Protein AF-0000000069864237 (afdb_homodimer)

pLDDT: mean 84.65, std 11.58, range [45.88, 96.56]

Nearest PDB structures (foldseek):
  7drk-assembly1_B  TM=8.592E-01  e=1.878E-08  Staphylococcus aureus subsp. aureus N315
  4o6m-assembly1_A  TM=7.117E-01  e=8.311E-03  Archaeoglobus fulgidus DSM 4304
  4q7c-assembly1_A  TM=7.095E-01  e=9.168E-03  Archaeoglobus fulgidus DSM 4304
  4q7c-assembly1_B  TM=7.115E-01  e=1.426E-02  Archaeoglobus fulgidus DSM 4304
  7drk-assembly1_B  TM=8.595E-01  e=1.878E-08  Staphylococcus aureus subsp. aureus N315

InterPro domains:
  IPR000462 CDP-alcohol phosphatidyltransferase [PF01066] (3-166)
  IPR004570 CDP-diacylglycerol--glycerol-3-phosphate 3-phosphatidyltransferase [PIRSF000847] (3-174)
  IPR004570 CDP-diacylglycerol--glycerol-3-phosphate 3-phosphatidyltransferase [TIGR00560] (3-181)
  IPR023762 CDP-diacylglycerol--glycerol-3-phosphate 3-phosphatidyltransferase, bacterial [MF_01437] (1-182)
  IPR043130 CDP-alcohol phosphatidyltransferase, transmembrane domain [G3DSA:1.20.120.1760] (3-178)
  IPR048254 CDP-alcohol phosphatidyltransferase, conserved site [PS00379] (49-71)
  IPR050324 CDP-alcohol phosphatidyltransferase class-I [PTHR14269] (3-172)

Organism: Salmonella typhimurium (strain 14028s / SGSC 2262) (NCBI:txid588858)

Solvent-accessible surface area (backbone atoms only — not comparable to full-atom values): 18370 Å² total; per-residue (Å²): 120,83,82,38,73,44,37,51,52,40,51,50,42,51,59,43,43,64,52,35,55,52,37,59,68,43,94,48,94,59,20,34,47,50,28,18,47,48,51,48,50,45,53,49,49,50,59,47,35,57,50,48,27,67,68,60,70,52,64,46,56,44,36,61,54,46,38,63,44,42,53,51,35,46,50,51,37,50,39,48,51,49,19,26,70,65,48,40,68,81,52,35,50,34,38,36,50,47,51,36,46,51,54,48,50,39,51,50,49,24,52,33,21,63,70,69,39,70,83,75,69,70,86,49,77,62,55,56,54,24,50,50,31,36,52,51,13,49,37,33,52,42,30,50,84,43,71,67,50,30,53,51,14,46,52,32,32,47,51,19,30,52,45,47,53,52,52,48,50,52,51,50,59,70,42,39,60,75,35,56,69,102,122,84,81,38,73,44,36,52,53,39,51,50,40,51,60,42,44,61,50,34,55,52,36,58,68,43,93,48,92,59,20,33,47,50,28,19,47,47,50,48,50,46,53,49,49,50,59,47,35,56,51,48,29,68,67,60,69,51,65,46,58,44,35,62,53,45,38,63,44,44,53,51,36,47,50,50,37,49,40,49,50,49,18,27,70,65,50,39,68,82,52,36,51,36,39,37,50,46,52,36,47,51,53,48,50,40,51,49,49,25,51,34,20,62,70,68,39,71,82,75,70,70,84,47,77,60,55,57,52,25,51,51,32,37,52,50,12,48,37,33,51,42,29,49,85,43,70,66,49,30,52,50,14,45,53,33,32,47,50,19,30,52,45,47,51,51,52,49,50,53,51,50,58,69,42,37,62,74,35,54,70,98

Secondary structure (DSSP, 8-state):
----HHHHHHHHHHHHHHHHHHHHH--STTHHHHHHHHHHHHHHHHHHHHHHHHHHT---HHHHHHHHHHHHHHHHHHHHHHHHHH-SHHHHHHHHHHHHHHHHHHHHHHHHHHTT--------HHHHHHHHHHHHHHHHHHH--SHHHHHHHHHHHHHHHHHHHHHHHHHHHHHHHHHH--/----HHHHHHHHHHHHHHHHHHHHH--STTHHHHHHHHHHHHHHHHHHHHHHHHHH----HHHHHHHHHHHHHHHHHHHHHHHHHH-SHHHHHHHHHHHHHHHHHHHHHHHHHHTT--------HHHHHHHHHHHHHHHHHHH--SHHHHHHHHHHHHHHHHHHHHHHHHHHHHHHHHHH--

Sequence (364 aa):
MQFNIPTLLTLFRVILIPFFVVVFYLPFAWAPMVSALIFCIAAITDWFDGFLARRWNQSTRFGAFLDPVADKVLVAIAMVLVTEHYHSWWVTLPAATMIAREIIISALREWMAELGKRSSVAVSWIGKVKTTAQMVALAWLLWRPNIWVEYAGIALFFVAAVLTLWSMLQYLSAARGDLLDQMQFNIPTLLTLFRVILIPFFVVVFYLPFAWAPMVSALIFCIAAITDWFDGFLARRWNQSTRFGAFLDPVADKVLVAIAMVLVTEHYHSWWVTLPAATMIAREIIISALREWMAELGKRSSVAVSWIGKVKTTAQMVALAWLLWRPNIWVEYAGIALFFVAAVLTLWSMLQYLSAARGDLLDQ

Radius of gyration: 20.19 Å; Cα contacts (8 Å, |Δi|>4): 424; chains: 2; bounding box: 53×50×44 Å

Foldseek 3Di:
DPPDPLQVLLVVLLVLLVVLVVLLPDPDPQSLVVSLVSLVVSVVSLVVSVVVCVVVVDDDPVSVVSSVVSNVVSLLVLLVSLCVVVVDPLSVVLSVLLVVLVVLVVVVCVVCVVVVHHQPPPPPPLNVLLVVLSSLLSSQSSNCPDPVSPVVSSVSSVVSSVSSVVVSVVSCVSCVCVVPVD/DPPDPLQVLLVVLLVLLVVLVVLLPDPDPQSLVVSLVSLVVSVVSLVVSVVVCVVVVDDDPVSVVSSVVSNVVSLLVLLVSLCVVVVDPLSVVLSVLLVVLVVLVVVVCVVCVVVVHHQPPPPPPLNVLLVVLSSLLSSQSSNCPDPVSPVVSSVSSVVSSVSSVVVSVVSCVSCVCVVPVD

Structure (mmCIF, N/CA/C/O backbone):
data_AF-0000000069864237-model_v1
#
loop_
_entity.id
_entity.type
_entity.pdbx_description
1 polymer 'CDP-diacylglycerol--glycerol-3-phosphate 3-phosphatidyltransferase'
#
loop_
_atom_site.group_PDB
_atom_site.id
_atom_site.type_symbol
_atom_site.label_atom_id
_atom_site.label_alt_id
_atom_site.label_comp_id
_atom_site.label_asym_id
_atom_site.label_entity_id
_atom_site.label_seq_id
_atom_site.pdbx_PDB_ins_code
_atom_site.Cartn_x
_atom_site.Cartn_y
_atom_site.Cartn_z
_atom_site.occupancy
_atom_site.B_iso_or_equiv
_atom_site.auth_seq_id
_atom_site.auth_comp_id
_atom_site.auth_asym_id
_atom_site.auth_atom_id
_atom_site.pdbx_PDB_model_num
ATOM 1 N N . MET A 1 1 ? -18.859 8.508 22.234 1 46.12 1 MET A N 1
ATOM 2 C CA . MET A 1 1 ? -18.828 8.562 20.766 1 46.12 1 MET A CA 1
ATOM 3 C C . MET A 1 1 ? -20.234 8.469 20.188 1 46.12 1 MET A C 1
ATOM 5 O O . MET A 1 1 ? -21 7.559 20.547 1 46.12 1 MET A O 1
ATOM 9 N N . GLN A 1 2 ? -20.953 9.445 19.906 1 52.69 2 GLN A N 1
ATOM 10 C CA . GLN A 1 2 ? -22.297 9.266 19.375 1 52.69 2 GLN A CA 1
ATOM 11 C C . GLN A 1 2 ? -22.266 8.461 18.078 1 52.69 2 GLN A C 1
ATOM 13 O O . GLN A 1 2 ? -21.625 8.859 17.109 1 52.69 2 GLN A O 1
ATOM 18 N N . PHE A 1 3 ? -22.281 7.109 18.281 1 60.88 3 PHE A N 1
ATOM 19 C CA . PHE A 1 3 ? -22.359 6.227 17.125 1 60.88 3 PHE A CA 1
ATOM 20 C C . PHE A 1 3 ? -23.469 6.688 16.172 1 60.88 3 PHE A C 1
ATOM 22 O O . PHE A 1 3 ? -24.656 6.598 16.5 1 60.88 3 PHE A O 1
ATOM 29 N N . ASN A 1 4 ? -23.109 7.629 15.352 1 74.38 4 ASN A N 1
ATOM 30 C CA . ASN A 1 4 ? -24.031 8.055 14.297 1 74.38 4 ASN A CA 1
ATOM 31 C C . ASN A 1 4 ? -24.016 7.082 13.117 1 74.38 4 ASN A C 1
ATOM 33 O O . ASN A 1 4 ? -23.109 6.25 13.008 1 74.38 4 ASN A O 1
ATOM 37 N N . ILE A 1 5 ? -25.016 6.973 12.391 1 75.12 5 ILE A N 1
ATOM 38 C CA . ILE A 1 5 ? -25.281 6.047 11.297 1 75.12 5 ILE A CA 1
ATOM 39 C C . ILE A 1 5 ? -24.062 6.004 10.359 1 75.12 5 ILE A C 1
ATOM 41 O O . ILE A 1 5 ? -23.578 4.926 10.016 1 75.12 5 ILE A O 1
ATOM 45 N N . PRO A 1 6 ? -23.453 7.133 10.133 1 75 6 PRO A N 1
ATOM 46 C CA . PRO A 1 6 ? -22.297 7.078 9.234 1 75 6 PRO A CA 1
ATOM 47 C C . PRO A 1 6 ? -21.094 6.355 9.859 1 75 6 PRO A C 1
ATOM 49 O O . PRO A 1 6 ? -20.406 5.605 9.172 1 75 6 PRO A O 1
ATOM 52 N N . THR A 1 7 ? -20.984 6.449 11.117 1 79.56 7 THR A N 1
ATOM 53 C CA . THR A 1 7 ? -19.875 5.785 11.805 1 79.56 7 THR A CA 1
ATOM 54 C C . THR A 1 7 ? -20.109 4.281 11.867 1 79.56 7 THR A C 1
ATOM 56 O O . THR A 1 7 ? -19.172 3.496 11.742 1 79.56 7 THR A O 1
ATOM 59 N N . LEU A 1 8 ? -21.312 3.979 12 1 81.81 8 LEU A N 1
ATOM 60 C CA . LEU A 1 8 ? -21.656 2.561 12.055 1 81.81 8 LEU A CA 1
ATOM 61 C C . LEU A 1 8 ? -21.406 1.889 10.711 1 81.81 8 LEU A C 1
ATOM 63 O O . LEU A 1 8 ? -20.969 0.739 10.656 1 81.81 8 LEU A O 1
ATOM 67 N N . LEU A 1 9 ? -21.703 2.631 9.664 1 81.44 9 LEU A N 1
ATOM 68 C CA . LEU A 1 9 ? -21.469 2.09 8.328 1 81.44 9 LEU A CA 1
ATOM 69 C C . LEU A 1 9 ? -19.969 1.924 8.062 1 81.44 9 LEU A C 1
ATOM 71 O O . LEU A 1 9 ? -19.547 0.951 7.43 1 81.44 9 LEU A O 1
ATOM 75 N N . THR A 1 10 ? -19.25 2.809 8.562 1 84.06 10 THR A N 1
ATOM 76 C CA . THR A 1 10 ? -17.797 2.717 8.414 1 84.06 10 THR A CA 1
ATOM 77 C C . THR A 1 10 ? -17.25 1.525 9.188 1 84.06 10 THR A C 1
ATOM 79 O O . THR A 1 10 ? -16.406 0.779 8.68 1 84.06 10 THR A O 1
ATOM 82 N N . LEU A 1 11 ? -17.75 1.368 10.391 1 85.81 11 LEU A N 1
ATOM 83 C CA . LEU A 1 11 ? -17.328 0.239 11.211 1 85.81 11 LEU A CA 1
ATOM 84 C C . LEU A 1 11 ? -17.703 -1.084 10.555 1 85.81 11 LEU A C 1
ATOM 86 O O . LEU A 1 11 ? -16.938 -2.053 10.617 1 85.81 11 LEU A O 1
ATOM 90 N N . PHE A 1 12 ? -18.859 -1.063 9.984 1 87.44 12 PHE A N 1
ATOM 91 C CA . PHE A 1 12 ? -19.297 -2.236 9.234 1 87.44 12 PHE A CA 1
ATOM 92 C C . PHE A 1 12 ? -18.328 -2.551 8.102 1 87.44 12 PHE A C 1
ATOM 94 O O . PHE A 1 12 ? -17.953 -3.709 7.902 1 87.44 12 PHE A O 1
ATOM 101 N N . ARG A 1 13 ? -17.859 -1.573 7.469 1 90.06 13 ARG A N 1
ATOM 102 C CA . ARG A 1 13 ? -16.922 -1.748 6.363 1 90.06 13 ARG A CA 1
ATOM 103 C C . ARG A 1 13 ? -15.578 -2.268 6.859 1 90.06 13 ARG A C 1
ATOM 105 O O . ARG A 1 13 ? -14.984 -3.146 6.238 1 90.06 13 ARG A O 1
ATOM 112 N N . VAL A 1 14 ? -15.164 -1.795 7.906 1 88.94 14 VAL A N 1
ATOM 113 C CA . VAL A 1 14 ? -13.898 -2.215 8.492 1 88.94 14 VAL A CA 1
ATOM 114 C C . VAL A 1 14 ? -13.969 -3.691 8.875 1 88.94 14 VAL A C 1
ATOM 116 O O . VAL A 1 14 ? -13.016 -4.445 8.641 1 88.94 14 VAL A O 1
ATOM 119 N N . ILE A 1 15 ? -15.125 -4.078 9.414 1 90.5 15 ILE A N 1
ATOM 120 C CA . ILE A 1 15 ? -15.32 -5.461 9.844 1 90.5 15 ILE A CA 1
ATOM 121 C C . ILE A 1 15 ? -15.406 -6.371 8.625 1 90.5 15 ILE A C 1
ATOM 123 O O . ILE A 1 15 ? -15.016 -7.539 8.688 1 90.5 15 ILE A O 1
ATOM 127 N N . LEU A 1 16 ? -15.875 -5.844 7.566 1 91.81 16 LEU A N 1
ATOM 128 C CA . LEU A 1 16 ? -16.031 -6.617 6.34 1 91.81 16 LEU A CA 1
ATOM 129 C C . LEU A 1 16 ? -14.672 -6.984 5.75 1 91.81 16 LEU A C 1
ATOM 131 O O . LEU A 1 16 ? -14.555 -7.969 5.012 1 91.81 16 LEU A O 1
ATOM 135 N N . ILE A 1 17 ? -13.625 -6.258 6.094 1 91.69 17 ILE A N 1
ATOM 136 C CA . ILE A 1 17 ? -12.32 -6.445 5.469 1 91.69 17 ILE A CA 1
ATOM 137 C C . ILE A 1 17 ? -11.766 -7.82 5.832 1 91.69 17 ILE A C 1
ATOM 139 O O . ILE A 1 17 ? -11.422 -8.609 4.949 1 91.69 17 ILE A O 1
ATOM 143 N N . PRO A 1 18 ? -11.727 -8.211 7.145 1 92.5 18 PRO A N 1
ATOM 144 C CA . PRO A 1 18 ? -11.25 -9.562 7.461 1 92.5 18 PRO A CA 1
ATOM 145 C C . PRO A 1 18 ? -12.133 -10.656 6.867 1 92.5 18 PRO A C 1
ATOM 147 O O . PRO A 1 18 ? -11.633 -11.711 6.469 1 92.5 18 PRO A O 1
ATOM 150 N N . P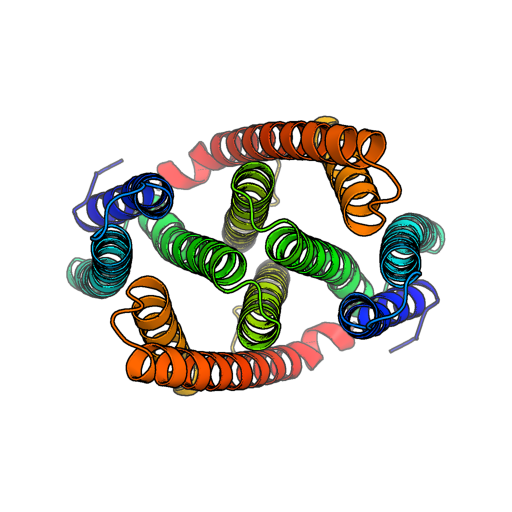HE A 1 19 ? -13.375 -10.414 6.809 1 92.56 19 PHE A N 1
ATOM 151 C CA . PHE A 1 19 ? -14.289 -11.375 6.195 1 92.56 19 PHE A CA 1
ATOM 152 C C . PHE A 1 19 ? -13.992 -11.523 4.707 1 92.56 19 PHE A C 1
ATOM 154 O O . PHE A 1 19 ? -14.023 -12.633 4.172 1 92.56 19 PHE A O 1
ATOM 161 N N . PHE A 1 20 ? -13.766 -10.367 4.129 1 93.94 20 PHE A N 1
ATOM 162 C CA . PHE A 1 20 ? -13.406 -10.344 2.715 1 93.94 20 PHE A CA 1
ATOM 163 C C . PHE A 1 20 ? -12.18 -11.219 2.455 1 93.94 20 PHE A C 1
ATOM 165 O O . PHE A 1 20 ? -12.188 -12.047 1.549 1 93.94 20 PHE A O 1
ATOM 172 N N . VAL A 1 21 ? -11.203 -11.164 3.305 1 93.25 21 VAL A N 1
ATOM 173 C CA . VAL A 1 21 ? -9.961 -11.898 3.146 1 93.25 21 VAL A CA 1
ATOM 174 C C . VAL A 1 21 ? -10.203 -13.391 3.377 1 93.25 21 VAL A C 1
ATOM 176 O O . VAL A 1 21 ? -9.727 -14.234 2.611 1 93.25 21 VAL A O 1
ATOM 179 N N . VAL A 1 22 ? -10.945 -13.688 4.398 1 92.56 22 VAL A N 1
ATOM 180 C CA . VAL A 1 22 ? -11.227 -15.078 4.734 1 92.56 22 VAL A CA 1
ATOM 181 C C . VAL A 1 22 ? -11.992 -15.742 3.592 1 92.56 22 VAL A C 1
ATOM 183 O O . VAL A 1 22 ? -11.648 -16.844 3.162 1 92.56 22 VAL A O 1
ATOM 186 N N . VAL A 1 23 ? -12.977 -15.078 3.088 1 91.62 23 VAL A N 1
ATOM 187 C CA . VAL A 1 23 ? -13.82 -15.617 2.025 1 91.62 23 VAL A CA 1
ATOM 188 C C . VAL A 1 23 ? -12.984 -15.836 0.766 1 91.62 23 VAL A C 1
ATOM 190 O O . VAL A 1 23 ? -13.195 -16.812 0.034 1 91.62 23 VAL A O 1
ATOM 193 N N . PHE A 1 24 ? -12.086 -15 0.545 1 93.19 24 PHE A N 1
ATOM 194 C CA . PHE A 1 24 ? -11.227 -15.102 -0.633 1 93.19 24 PHE A CA 1
ATOM 195 C C . PHE A 1 24 ? -10.469 -16.422 -0.64 1 93.19 24 PHE A C 1
ATOM 197 O O . PHE A 1 24 ? -10.211 -16.984 -1.703 1 93.19 24 PHE A O 1
ATOM 204 N N . TYR A 1 25 ? -10.141 -16.953 0.569 1 91.19 25 TYR A N 1
ATOM 205 C CA . TYR A 1 25 ? -9.289 -18.125 0.643 1 91.19 25 TYR A CA 1
ATOM 206 C C . TYR A 1 25 ? -10.125 -19.391 0.832 1 91.19 25 TYR A C 1
ATOM 208 O O . TYR A 1 25 ? -9.594 -20.5 0.826 1 91.19 25 TYR A O 1
ATOM 216 N N . LEU A 1 26 ? -11.367 -19.234 0.985 1 89.25 26 LEU A N 1
ATOM 217 C CA . LEU A 1 26 ? -12.195 -20.422 1.194 1 89.25 26 LEU A CA 1
ATOM 218 C C . LEU A 1 26 ? -12.281 -21.266 -0.078 1 89.25 26 LEU A C 1
ATOM 220 O O . LEU A 1 26 ? -12.398 -20.719 -1.178 1 89.25 26 LEU A O 1
ATOM 224 N N . PRO A 1 27 ? -12.203 -22.516 0.047 1 86.88 27 PRO A N 1
ATOM 225 C CA . PRO A 1 27 ? -12.141 -23.438 -1.094 1 86.88 27 PRO A CA 1
ATOM 226 C C . PRO A 1 27 ? -13.516 -23.766 -1.662 1 86.88 27 PRO A C 1
ATOM 228 O O . PRO A 1 27 ? -13.859 -24.953 -1.793 1 86.88 27 PRO A O 1
ATOM 231 N N . PHE A 1 28 ? -14.469 -22.891 -1.749 1 85.94 28 PHE A N 1
ATOM 232 C CA . PHE A 1 28 ? -15.742 -23.188 -2.387 1 85.94 28 PHE A CA 1
ATOM 233 C C . PHE A 1 28 ? -15.852 -22.484 -3.738 1 85.94 28 PHE A C 1
ATOM 235 O O . PHE A 1 28 ? -15.219 -21.453 -3.959 1 85.94 28 PHE A O 1
ATOM 242 N N . ALA A 1 29 ? -16.609 -23.156 -4.629 1 85.94 29 ALA A N 1
ATOM 243 C CA . ALA A 1 29 ? -16.719 -22.703 -6.016 1 85.94 29 ALA A CA 1
ATOM 244 C C . ALA A 1 29 ? -17.234 -21.281 -6.094 1 85.94 29 ALA A C 1
ATOM 246 O O . ALA A 1 29 ? -16.859 -20.516 -6.988 1 85.94 29 ALA A O 1
ATOM 247 N N . TRP A 1 30 ? -18.031 -20.875 -5.086 1 87.94 30 TRP A N 1
ATOM 248 C CA . TRP A 1 30 ? -18.641 -19.547 -5.152 1 87.94 30 TRP A CA 1
ATOM 249 C C . TRP A 1 30 ? -17.859 -18.531 -4.32 1 87.94 30 TRP A C 1
ATOM 251 O O . TRP A 1 30 ? -18.312 -17.406 -4.125 1 87.94 30 TRP A O 1
ATOM 261 N N . ALA A 1 31 ? -16.766 -18.891 -3.912 1 86.94 31 ALA A N 1
ATOM 262 C CA . ALA A 1 31 ? -15.953 -18.016 -3.061 1 86.94 31 ALA A CA 1
ATOM 263 C C . ALA A 1 31 ? -15.562 -16.75 -3.801 1 86.94 31 ALA A C 1
ATOM 265 O O . ALA A 1 31 ? -15.664 -15.641 -3.254 1 86.94 31 ALA A O 1
ATOM 266 N N . PRO A 1 32 ? -15.219 -16.922 -5.055 1 89.81 32 PRO A N 1
ATOM 267 C CA . PRO A 1 32 ? -14.852 -15.703 -5.773 1 89.81 32 PRO A CA 1
ATOM 268 C C . PRO A 1 32 ? -16.031 -14.742 -5.938 1 89.81 32 PRO A C 1
ATOM 270 O O . PRO A 1 32 ? -15.852 -13.531 -5.82 1 89.81 32 PRO A O 1
ATOM 273 N N . MET A 1 33 ? -17.125 -15.289 -6.176 1 91.19 33 MET A N 1
ATOM 274 C CA . MET A 1 33 ? -18.312 -14.453 -6.32 1 91.19 33 MET A CA 1
ATOM 275 C C . MET A 1 33 ? -18.656 -13.75 -5.012 1 91.19 33 MET A C 1
ATOM 277 O O . MET A 1 33 ? -18.984 -12.555 -5.008 1 91.19 33 MET A O 1
ATOM 281 N N . VAL A 1 34 ? -18.578 -14.469 -3.961 1 91.88 34 VAL A N 1
ATOM 282 C CA . VAL A 1 34 ? -18.891 -13.914 -2.65 1 91.88 34 VAL A CA 1
ATOM 283 C C . VAL A 1 34 ? -17.859 -12.844 -2.279 1 91.88 34 VAL A C 1
ATOM 285 O O . VAL A 1 34 ? -18.219 -11.797 -1.736 1 91.88 34 VAL A O 1
ATOM 288 N N . SER A 1 35 ? -16.656 -13.141 -2.5 1 92.69 35 SER A N 1
ATOM 289 C CA . SER A 1 35 ? -15.602 -12.164 -2.244 1 92.69 35 SER A CA 1
ATOM 290 C C . SER A 1 35 ? -15.844 -10.875 -3.027 1 92.69 35 SER A C 1
ATOM 292 O O . SER A 1 35 ? -15.727 -9.781 -2.48 1 92.69 35 SER A O 1
ATOM 294 N N . ALA A 1 36 ? -16.203 -11.031 -4.289 1 94.19 36 ALA A N 1
ATOM 295 C C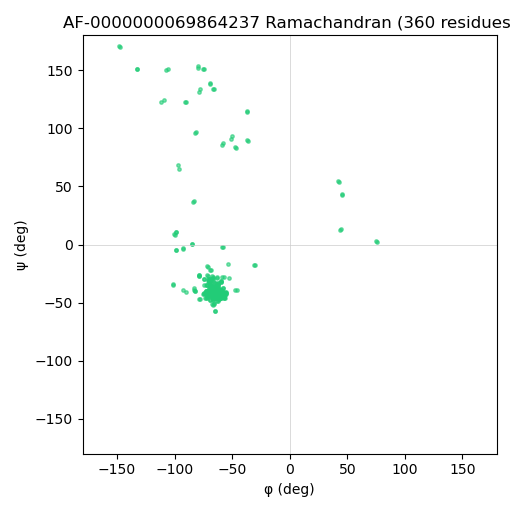A . ALA A 1 36 ? -16.5 -9.867 -5.121 1 94.19 36 ALA A CA 1
ATOM 296 C C . ALA A 1 36 ? -17.719 -9.102 -4.582 1 94.19 36 ALA A C 1
ATOM 298 O O . ALA A 1 36 ? -17.719 -7.871 -4.586 1 94.19 36 ALA A O 1
ATOM 299 N N . LEU A 1 37 ? -18.641 -9.828 -4.121 1 93.12 37 LEU A N 1
ATOM 300 C CA . LEU A 1 37 ? -19.859 -9.219 -3.57 1 93.12 37 LEU A CA 1
ATOM 301 C C . LEU A 1 37 ? -19.531 -8.414 -2.314 1 93.12 37 LEU A C 1
ATOM 303 O O . LEU A 1 37 ? -20.031 -7.297 -2.145 1 93.12 37 LEU A O 1
ATOM 307 N N . ILE A 1 38 ? -18.75 -9.016 -1.463 1 92.56 38 ILE A N 1
ATOM 308 C CA . ILE A 1 38 ? -18.359 -8.312 -0.248 1 92.56 38 ILE A CA 1
ATOM 309 C C . ILE A 1 38 ? -17.609 -7.031 -0.614 1 92.56 38 ILE A C 1
ATOM 311 O O . ILE A 1 38 ? -17.875 -5.973 -0.036 1 92.56 38 ILE A O 1
ATOM 315 N N . PHE A 1 39 ? -16.781 -7.148 -1.547 1 94.69 39 PHE A N 1
ATOM 316 C CA . PHE A 1 39 ? -16.031 -5.988 -2.014 1 94.69 39 PHE A CA 1
ATOM 317 C C . PHE A 1 39 ? -16.969 -4.914 -2.549 1 94.69 39 PHE A C 1
ATOM 319 O O . PHE A 1 39 ? -16.828 -3.736 -2.217 1 94.69 39 PHE A O 1
ATOM 326 N N . CYS A 1 40 ? -17.938 -5.277 -3.326 1 92.62 40 CYS A N 1
ATOM 327 C CA . CYS A 1 40 ? -18.891 -4.344 -3.914 1 92.62 40 CYS A CA 1
ATOM 328 C C . CYS A 1 40 ? -19.75 -3.699 -2.838 1 92.62 40 CYS A C 1
ATOM 330 O O . CYS A 1 40 ? -20.016 -2.496 -2.883 1 92.62 40 CYS A O 1
ATOM 332 N N . ILE A 1 41 ? -20.141 -4.48 -1.948 1 91.19 41 ILE A N 1
ATOM 333 C CA . ILE A 1 41 ? -20.969 -3.963 -0.857 1 91.19 41 ILE A CA 1
ATOM 334 C C . ILE A 1 41 ? -20.172 -2.92 -0.069 1 91.19 41 ILE A C 1
ATOM 336 O O . ILE A 1 41 ? -20.688 -1.843 0.24 1 91.19 41 ILE A O 1
ATOM 340 N N . ALA A 1 42 ? -18.969 -3.316 0.193 1 87.69 42 ALA A N 1
ATOM 341 C CA . ALA A 1 42 ? -18.109 -2.391 0.925 1 87.69 42 ALA A CA 1
ATOM 342 C C . ALA A 1 42 ? -17.906 -1.097 0.142 1 87.69 42 ALA A C 1
ATOM 344 O O . ALA A 1 42 ? -17.906 -0.007 0.719 1 87.69 42 ALA A O 1
ATOM 345 N N . ALA A 1 43 ? -17.766 -1.205 -1.163 1 85.12 43 ALA A N 1
ATOM 346 C CA . ALA A 1 43 ? -17.547 -0.04 -2.018 1 85.12 43 ALA A CA 1
ATOM 347 C C . ALA A 1 43 ? -18.812 0.813 -2.113 1 85.12 43 ALA A C 1
ATOM 349 O O . ALA A 1 43 ? -18.734 2.045 -2.086 1 85.12 43 ALA A O 1
ATOM 350 N N . ILE A 1 44 ? -19.906 0.188 -2.24 1 84.69 44 ILE A N 1
ATOM 351 C CA . ILE A 1 44 ? -21.172 0.883 -2.393 1 84.69 44 ILE A CA 1
ATOM 352 C C . ILE A 1 44 ? -21.547 1.568 -1.079 1 84.69 44 ILE A C 1
ATOM 354 O O . ILE A 1 44 ? -22.078 2.68 -1.081 1 84.69 44 ILE A O 1
ATOM 358 N N . THR A 1 45 ? -21.266 0.916 0.015 1 83.25 45 THR A N 1
ATOM 359 C CA . THR A 1 45 ? -21.578 1.494 1.318 1 83.25 45 THR A CA 1
ATOM 360 C C . THR A 1 45 ? -20.797 2.797 1.526 1 83.25 45 THR A C 1
ATOM 362 O O . THR A 1 45 ? -21.281 3.701 2.215 1 83.25 45 THR A O 1
ATOM 365 N N . ASP A 1 46 ? -19.625 2.799 0.96 1 80.38 46 ASP A N 1
ATOM 366 C CA . ASP A 1 46 ? -18.828 4.027 1.03 1 80.38 46 ASP A CA 1
ATOM 367 C C . ASP A 1 46 ? -19.531 5.172 0.305 1 80.38 46 ASP A C 1
ATOM 369 O O . ASP A 1 46 ? -19.547 6.309 0.785 1 80.38 46 ASP A O 1
ATOM 373 N N . TRP A 1 47 ? -20.094 4.875 -0.818 1 76.5 47 TRP A N 1
ATOM 374 C CA . TRP A 1 47 ? -20.797 5.887 -1.597 1 76.5 47 TRP A CA 1
ATOM 375 C C . TRP A 1 47 ? -22.031 6.387 -0.849 1 76.5 47 TRP A C 1
ATOM 377 O O . TRP A 1 47 ? -22.344 7.582 -0.879 1 76.5 47 TRP A O 1
ATOM 387 N N . PHE A 1 48 ? -22.562 5.508 -0.164 1 74.44 48 PHE A N 1
ATOM 388 C CA . PHE A 1 48 ? -23.781 5.832 0.565 1 74.44 48 PHE A CA 1
ATOM 389 C C . PHE A 1 48 ? -23.484 6.684 1.789 1 74.44 48 PHE A C 1
ATOM 391 O O . PHE A 1 48 ? -24.203 7.633 2.09 1 74.44 48 PHE A O 1
ATOM 398 N N . ASP A 1 49 ? -22.422 6.281 2.455 1 68.69 49 ASP A N 1
ATOM 399 C CA . ASP A 1 49 ? -22.109 6.965 3.703 1 68.69 49 ASP A CA 1
ATOM 400 C C . ASP A 1 49 ? -21.641 8.398 3.439 1 68.69 49 ASP A C 1
ATOM 402 O O . ASP A 1 49 ? -21.922 9.305 4.227 1 68.69 49 ASP A O 1
ATOM 406 N N . GLY A 1 50 ? -20.922 8.578 2.377 1 64.19 50 GLY A N 1
ATOM 407 C CA . GLY A 1 50 ? -20.594 9.945 2.018 1 64.19 50 GLY A CA 1
ATOM 408 C C . GLY A 1 50 ? -21.812 10.812 1.755 1 64.19 50 GLY A C 1
ATOM 409 O O . GLY A 1 50 ? -21.875 11.961 2.199 1 64.19 50 GLY A O 1
ATOM 410 N N . PHE A 1 51 ? -22.734 10.133 1.274 1 63.5 51 PHE A N 1
ATOM 411 C CA . PHE A 1 51 ? -23.969 10.836 0.959 1 63.5 51 PHE A CA 1
ATOM 412 C C . PHE A 1 51 ? -24.75 11.172 2.23 1 63.5 51 PHE A C 1
ATOM 414 O O . PHE A 1 51 ? -25.234 12.289 2.389 1 63.5 51 PHE A O 1
ATOM 421 N N . LEU A 1 52 ? -24.766 10.227 3.102 1 61.97 52 LEU A N 1
ATOM 422 C CA . LEU A 1 52 ? -25.531 10.391 4.332 1 61.97 52 LEU A CA 1
ATOM 423 C C . LEU A 1 52 ? -24.844 11.383 5.27 1 61.97 52 LEU A C 1
ATOM 425 O O . LEU A 1 52 ? -25.5 12.164 5.949 1 61.97 52 LEU A O 1
ATOM 429 N N . ALA A 1 53 ? -23.562 11.383 5.402 1 61.06 53 ALA A N 1
ATOM 430 C CA . ALA A 1 53 ? -22.797 12.297 6.25 1 61.06 53 ALA A CA 1
ATOM 431 C C . ALA A 1 53 ? -22.969 13.742 5.789 1 61.06 53 ALA A C 1
ATOM 433 O O . ALA A 1 53 ? -23.078 14.656 6.613 1 61.06 53 ALA A O 1
ATOM 434 N N . ARG A 1 54 ? -23.031 13.93 4.523 1 63.12 54 ARG A N 1
ATOM 435 C CA . ARG A 1 54 ? -23.25 15.266 3.973 1 63.12 54 ARG A CA 1
ATOM 436 C C . ARG A 1 54 ? -24.672 15.742 4.25 1 63.12 54 ARG A C 1
ATOM 438 O O . ARG A 1 54 ? -24.875 16.922 4.555 1 63.12 54 ARG A O 1
ATOM 445 N N . ARG A 1 55 ? -25.453 14.781 4.273 1 64.44 55 ARG A N 1
ATOM 446 C CA . ARG A 1 55 ? -26.859 15.148 4.426 1 64.44 55 ARG A CA 1
ATOM 447 C C . ARG A 1 55 ? -27.203 15.398 5.887 1 64.44 55 ARG A C 1
ATOM 449 O O . ARG A 1 55 ? -27.969 16.312 6.199 1 64.44 55 ARG A O 1
ATOM 456 N N . TRP A 1 56 ? -26.672 14.609 6.684 1 64.44 56 TRP A N 1
ATOM 457 C CA . TRP A 1 56 ? -27.109 14.695 8.07 1 64.44 56 TRP A CA 1
ATOM 458 C C . TRP A 1 56 ? -26.109 15.484 8.914 1 64.44 56 TRP A C 1
ATOM 460 O O . TRP A 1 56 ? -26.328 15.703 10.109 1 64.44 56 TRP A O 1
ATOM 470 N N . ASN A 1 57 ? -25.234 16.031 8.297 1 60.5 57 ASN A N 1
ATOM 471 C CA . ASN A 1 57 ? -24.219 16.828 8.984 1 60.5 57 ASN A CA 1
ATOM 472 C C . ASN A 1 57 ? -23.703 16.109 10.234 1 60.5 57 ASN A C 1
ATOM 474 O O . ASN A 1 57 ? -23.5 16.734 11.273 1 60.5 57 ASN A O 1
ATOM 478 N N . GLN A 1 58 ? -24.016 14.906 10.305 1 63.5 58 GLN A N 1
ATOM 479 C CA . GLN A 1 58 ? -23.641 14.156 11.508 1 63.5 58 GLN A CA 1
ATOM 480 C C . GLN A 1 58 ? -22.344 13.375 11.289 1 63.5 58 GLN A C 1
ATOM 482 O O . GLN A 1 58 ? -22.344 12.352 10.609 1 63.5 58 GLN A O 1
ATOM 487 N N . SER A 1 59 ? -21.266 14.078 11.156 1 66.19 59 SER A N 1
ATOM 488 C CA . SER A 1 59 ? -20.062 13.273 11.031 1 66.19 59 SER A CA 1
ATOM 489 C C . SER A 1 59 ? -19.156 13.43 12.258 1 66.19 59 SER A C 1
ATOM 491 O O . SER A 1 59 ? -19.047 14.523 12.812 1 66.19 59 SER A O 1
ATOM 493 N N . THR A 1 60 ? -18.875 12.219 12.898 1 73.5 60 THR A N 1
ATOM 494 C CA . THR A 1 60 ? -17.875 12.25 13.953 1 73.5 60 THR A CA 1
ATOM 495 C C . THR A 1 60 ? -16.469 12.367 13.367 1 73.5 60 THR A C 1
ATOM 497 O O . THR A 1 60 ? -16.266 12.07 12.188 1 73.5 60 THR A O 1
ATOM 500 N N . ARG A 1 61 ? -15.664 12.961 14.141 1 76 61 ARG A N 1
ATOM 501 C CA . ARG A 1 61 ? -14.273 13.07 13.711 1 76 61 ARG A CA 1
ATOM 502 C C . ARG A 1 61 ? -13.688 11.695 13.406 1 76 61 ARG A C 1
ATOM 504 O O . ARG A 1 61 ? -12.961 11.531 12.43 1 76 61 ARG A O 1
ATOM 511 N N . PHE A 1 62 ? -14.055 10.766 14.273 1 79.44 62 PHE A N 1
ATOM 512 C CA . PHE A 1 62 ? -13.562 9.406 14.102 1 79.44 62 PHE A CA 1
ATOM 513 C C . PHE A 1 62 ? -14.078 8.805 12.797 1 79.44 62 PHE A C 1
ATOM 515 O O . PHE A 1 62 ? -13.32 8.18 12.055 1 79.44 62 PHE A O 1
ATOM 522 N N . GLY A 1 63 ? -15.32 9 12.617 1 75.88 63 GLY A N 1
ATOM 523 C CA . GLY A 1 63 ? -15.898 8.492 11.383 1 75.88 63 GLY A CA 1
ATOM 524 C C . GLY A 1 63 ? -15.328 9.156 10.141 1 75.88 63 GLY A C 1
ATOM 525 O O . GLY A 1 63 ? -15.07 8.492 9.133 1 75.88 63 GLY A O 1
ATOM 526 N N . ALA A 1 64 ? -15.117 10.344 10.234 1 76.25 64 ALA A N 1
ATOM 527 C CA . ALA A 1 64 ? -14.57 11.102 9.117 1 76.25 64 ALA A CA 1
ATOM 528 C C . ALA A 1 64 ? -13.148 10.648 8.789 1 76.25 64 ALA A C 1
ATOM 530 O O . ALA A 1 64 ? -12.742 10.648 7.629 1 76.25 64 ALA A O 1
ATOM 531 N N . PHE A 1 65 ? -12.477 10.258 9.773 1 83.25 65 PHE A N 1
ATOM 532 C CA . PHE A 1 65 ? -11.125 9.758 9.586 1 83.25 65 PHE A CA 1
ATOM 533 C C . PHE A 1 65 ? -11.141 8.32 9.07 1 83.25 65 PHE A C 1
ATOM 535 O O . PHE A 1 65 ? -10.461 7.996 8.102 1 83.25 65 PHE A O 1
ATOM 542 N N . LEU A 1 66 ? -11.953 7.527 9.703 1 86.19 66 LEU A N 1
ATOM 543 C CA . LEU A 1 66 ? -11.93 6.09 9.453 1 86.19 66 LEU A CA 1
ATOM 544 C C . LEU A 1 66 ? -12.5 5.766 8.078 1 86.19 66 LEU A C 1
ATOM 546 O O . LEU A 1 66 ? -12.094 4.785 7.449 1 86.19 66 LEU A O 1
ATOM 550 N N . ASP A 1 67 ? -13.328 6.613 7.672 1 85.5 67 ASP A N 1
ATOM 551 C CA . ASP A 1 67 ? -14.062 6.312 6.445 1 85.5 67 ASP A CA 1
ATOM 552 C C . ASP A 1 67 ? -13.125 6.25 5.242 1 85.5 67 ASP A C 1
ATOM 554 O O . ASP A 1 67 ? -12.977 5.199 4.621 1 85.5 67 ASP A O 1
ATOM 558 N N . PRO A 1 68 ? -12.422 7.27 4.988 1 86.19 68 PRO A N 1
ATOM 559 C CA . PRO A 1 68 ? -11.508 7.203 3.846 1 86.19 68 PRO A CA 1
ATOM 560 C C . PRO A 1 68 ? -10.422 6.148 4.027 1 86.19 68 PRO A C 1
ATOM 562 O O . PRO A 1 68 ? -9.969 5.547 3.049 1 86.19 68 PRO A O 1
ATOM 565 N N . VAL A 1 69 ? -10.047 5.852 5.164 1 90.62 69 VAL A N 1
ATOM 566 C CA . VAL A 1 69 ? -8.992 4.887 5.465 1 90.62 69 VAL A CA 1
ATOM 567 C C . VAL A 1 69 ? -9.492 3.473 5.172 1 90.62 69 VAL A C 1
ATOM 569 O O . VAL A 1 69 ? -8.781 2.678 4.547 1 90.62 69 VAL A O 1
ATOM 572 N N . ALA A 1 70 ? -10.695 3.254 5.637 1 91.5 70 ALA A N 1
ATOM 573 C CA . ALA A 1 70 ? -11.289 1.936 5.43 1 91.5 70 ALA A CA 1
ATOM 574 C C . ALA A 1 70 ? -11.375 1.603 3.941 1 91.5 70 ALA A C 1
ATOM 576 O O . ALA A 1 70 ? -11.094 0.475 3.533 1 91.5 70 ALA A O 1
ATOM 577 N N . ASP A 1 71 ? -11.719 2.574 3.225 1 90.5 71 ASP A N 1
ATOM 578 C CA . ASP A 1 71 ? -11.844 2.367 1.784 1 90.5 71 ASP A CA 1
ATOM 579 C C . ASP A 1 71 ? -10.484 2.094 1.15 1 90.5 71 ASP A C 1
ATOM 581 O O . ASP A 1 71 ? -10.336 1.168 0.348 1 90.5 71 ASP A O 1
ATOM 585 N N . LYS A 1 72 ? -9.523 2.756 1.501 1 92.31 72 LYS A N 1
ATOM 586 C CA . LYS A 1 72 ? -8.18 2.588 0.959 1 92.31 72 LYS A CA 1
ATOM 587 C C . LYS A 1 72 ? -7.59 1.235 1.353 1 92.31 72 LYS A C 1
ATOM 589 O O . LYS A 1 72 ? -6.93 0.583 0.545 1 92.31 72 LYS A O 1
ATOM 594 N N . VAL A 1 73 ? -7.844 0.904 2.525 1 94.56 73 VAL A N 1
ATOM 595 C CA . VAL A 1 73 ? -7.309 -0.357 3.031 1 94.56 73 VAL A CA 1
ATOM 596 C C . VAL A 1 73 ? -7.957 -1.525 2.293 1 94.56 73 VAL A C 1
ATOM 598 O O . VAL A 1 73 ? -7.27 -2.457 1.868 1 94.56 73 VAL A O 1
ATOM 601 N N . LEU A 1 74 ? -9.266 -1.444 2.191 1 93.69 74 LEU A N 1
ATOM 602 C CA . LEU A 1 74 ? -9.984 -2.494 1.478 1 93.69 74 LEU A CA 1
ATOM 603 C C . LEU A 1 74 ? -9.461 -2.641 0.053 1 93.69 74 LEU A C 1
ATOM 605 O O . LEU A 1 74 ? -9.219 -3.756 -0.413 1 93.69 74 LEU A O 1
ATOM 609 N N . VAL A 1 75 ? -9.258 -1.559 -0.589 1 94.75 75 VAL A N 1
ATOM 610 C CA . VAL A 1 75 ? -8.789 -1.558 -1.972 1 94.75 75 VAL A CA 1
ATOM 611 C C . VAL A 1 75 ? -7.367 -2.105 -2.035 1 94.75 75 VAL A C 1
ATOM 613 O O . VAL A 1 75 ? -7.047 -2.92 -2.904 1 94.75 75 VAL A O 1
ATOM 616 N N . ALA A 1 76 ? -6.547 -1.712 -1.168 1 95.69 76 ALA A N 1
ATOM 617 C CA . ALA A 1 76 ? -5.168 -2.195 -1.133 1 95.69 76 ALA A CA 1
ATOM 618 C C . ALA A 1 76 ? -5.121 -3.703 -0.912 1 95.69 76 ALA A C 1
ATOM 620 O O . ALA A 1 76 ? -4.367 -4.414 -1.586 1 95.69 76 ALA A O 1
ATOM 621 N N . ILE A 1 77 ? -5.891 -4.152 0.002 1 95.75 77 ILE A N 1
ATOM 622 C CA . ILE A 1 77 ? -5.938 -5.582 0.292 1 95.75 77 ILE A CA 1
ATOM 623 C C . ILE A 1 77 ? -6.457 -6.34 -0.927 1 95.75 77 ILE A C 1
ATOM 625 O O . ILE A 1 77 ? -5.922 -7.387 -1.288 1 95.75 77 ILE A O 1
ATOM 629 N N . ALA A 1 78 ? -7.48 -5.785 -1.526 1 95.81 78 ALA A N 1
ATOM 630 C CA . ALA A 1 78 ? -8.016 -6.406 -2.734 1 95.81 78 ALA A CA 1
ATOM 631 C C . ALA A 1 78 ? -6.957 -6.492 -3.824 1 95.81 78 ALA A C 1
ATOM 633 O O . ALA A 1 78 ? -6.867 -7.496 -4.535 1 95.81 78 ALA A O 1
ATOM 634 N N . MET A 1 79 ? -6.18 -5.48 -3.949 1 96.56 79 MET A N 1
ATOM 635 C CA . MET A 1 79 ? -5.125 -5.453 -4.957 1 96.56 79 MET A CA 1
ATOM 636 C C . MET A 1 79 ? -4.086 -6.535 -4.688 1 96.56 79 MET A C 1
ATOM 638 O O . MET A 1 79 ? -3.643 -7.223 -5.613 1 96.56 79 MET A O 1
ATOM 642 N N . VAL A 1 80 ? -3.744 -6.703 -3.463 1 95.44 80 VAL A N 1
ATOM 643 C CA . VAL A 1 80 ? -2.746 -7.703 -3.092 1 95.44 80 VAL A CA 1
ATOM 644 C C . VAL A 1 80 ? -3.307 -9.102 -3.32 1 95.44 80 VAL A C 1
ATOM 646 O O . VAL A 1 80 ? -2.605 -9.984 -3.822 1 95.44 80 VAL A O 1
ATOM 649 N N . LEU A 1 81 ? -4.57 -9.305 -3.008 1 94.75 81 LEU A N 1
ATOM 650 C CA . LEU A 1 81 ? -5.195 -10.609 -3.168 1 94.75 81 LEU A CA 1
ATOM 651 C C . LEU A 1 81 ? -5.305 -10.984 -4.645 1 94.75 81 LEU A C 1
ATOM 653 O O . LEU A 1 81 ? -5.035 -12.125 -5.023 1 94.75 81 LEU A O 1
ATOM 657 N N . VAL A 1 82 ? -5.746 -10.016 -5.43 1 93.94 82 VAL A N 1
ATOM 658 C CA . VAL A 1 82 ? -5.871 -10.281 -6.859 1 93.94 82 VAL A CA 1
ATOM 659 C C . VAL A 1 82 ? -4.496 -10.578 -7.453 1 93.94 82 VAL A C 1
ATOM 661 O O . VAL A 1 82 ? -4.367 -11.422 -8.344 1 93.94 82 VAL A O 1
ATOM 664 N N . THR A 1 83 ? -3.48 -9.891 -6.996 1 93.75 83 THR A N 1
ATOM 665 C CA . THR A 1 83 ? -2.113 -10.133 -7.441 1 93.75 83 THR A CA 1
ATOM 666 C C . THR A 1 83 ? -1.682 -11.555 -7.117 1 93.75 83 THR A C 1
ATOM 668 O O . THR A 1 83 ? -1.04 -12.219 -7.934 1 93.75 83 THR A O 1
ATOM 671 N N . GLU A 1 84 ? -2.02 -11.977 -5.895 1 91.19 84 GLU A N 1
ATOM 672 C CA . GLU A 1 84 ? -1.691 -13.344 -5.5 1 91.19 84 GLU A CA 1
ATOM 673 C C . GLU A 1 84 ? -2.383 -14.359 -6.406 1 91.19 84 GLU A C 1
ATOM 675 O O . GLU A 1 84 ? -1.76 -15.328 -6.852 1 91.19 84 GLU A O 1
ATOM 680 N N . HIS A 1 85 ? -3.623 -14.117 -6.695 1 90.44 85 HIS A N 1
ATOM 681 C CA . HIS A 1 85 ? -4.418 -15.078 -7.453 1 90.44 85 HIS A CA 1
ATOM 682 C C . HIS A 1 85 ? -3.908 -15.211 -8.883 1 90.44 85 HIS A C 1
ATOM 684 O O . HIS A 1 85 ? -3.715 -16.328 -9.375 1 90.44 85 HIS A O 1
ATOM 690 N N . TYR A 1 86 ? -3.746 -14.164 -9.578 1 90.69 86 TYR A N 1
ATOM 691 C CA . TYR A 1 86 ? -3.396 -14.195 -10.992 1 90.69 86 TYR A CA 1
ATOM 692 C C . TYR A 1 86 ? -1.909 -14.469 -11.18 1 90.69 86 TYR A C 1
ATOM 694 O O . TYR A 1 86 ? -1.497 -15.016 -12.211 1 90.69 86 TYR A O 1
ATOM 702 N N . HIS A 1 87 ? -1.11 -14.102 -10.211 1 88.38 87 HIS A N 1
ATOM 703 C CA . HIS A 1 87 ? 0.323 -14.367 -10.266 1 88.38 87 HIS A CA 1
ATOM 704 C C . HIS A 1 87 ? 0.899 -14.016 -11.633 1 88.38 87 HIS A C 1
ATOM 706 O O . HIS A 1 87 ? 1.577 -14.836 -12.25 1 88.38 87 HIS A O 1
ATOM 712 N N . SER A 1 88 ? 0.517 -12.914 -12.188 1 90.69 88 SER A N 1
ATOM 713 C CA . SER A 1 88 ? 0.952 -12.438 -13.5 1 90.69 88 SER A CA 1
ATOM 714 C C . SER A 1 88 ? 1.364 -10.969 -13.445 1 90.69 88 SER A C 1
ATOM 716 O O . SER A 1 88 ? 0.783 -10.188 -12.695 1 90.69 88 SER A O 1
ATOM 718 N N . TRP A 1 89 ? 2.277 -10.672 -14.336 1 90.88 89 TRP A N 1
ATOM 719 C CA . TRP A 1 89 ? 2.816 -9.312 -14.344 1 90.88 89 TRP A CA 1
ATOM 720 C C . TRP A 1 89 ? 1.752 -8.305 -14.758 1 90.88 89 TRP A C 1
ATOM 722 O O . TRP A 1 89 ? 1.803 -7.141 -14.359 1 90.88 89 TRP A O 1
ATOM 732 N N . TRP A 1 90 ? 0.8 -8.711 -15.531 1 90.69 90 TRP A N 1
ATOM 733 C CA . TRP A 1 90 ? -0.2 -7.789 -16.062 1 90.69 90 TRP A CA 1
ATOM 734 C C . TRP A 1 90 ? -1.145 -7.32 -14.961 1 90.69 90 TRP A C 1
ATOM 736 O O . TRP A 1 90 ? -1.833 -6.309 -15.109 1 90.69 90 TRP A O 1
ATOM 746 N N . VAL A 1 91 ? -1.217 -8.039 -13.867 1 92.62 91 VAL A N 1
ATOM 747 C CA . VAL A 1 91 ? -2.043 -7.625 -12.734 1 92.62 91 VAL A CA 1
ATOM 748 C C . VAL A 1 91 ? -1.163 -7.008 -11.648 1 92.62 91 VAL A C 1
ATOM 750 O O . VAL A 1 91 ? -1.539 -6.008 -11.031 1 92.62 91 VAL A O 1
ATOM 753 N N . THR A 1 92 ? 0.022 -7.547 -11.539 1 94.06 92 THR A N 1
ATOM 754 C CA . THR A 1 92 ? 0.923 -7.152 -10.461 1 94.06 92 THR A CA 1
ATOM 755 C C . THR A 1 92 ? 1.432 -5.727 -10.672 1 94.06 92 THR A C 1
ATOM 757 O O . THR A 1 92 ? 1.463 -4.926 -9.734 1 94.06 92 THR A O 1
ATOM 760 N N . LEU A 1 93 ? 1.734 -5.363 -11.898 1 94.31 93 LEU A N 1
ATOM 761 C CA . LEU A 1 93 ? 2.336 -4.062 -12.172 1 94.31 93 LEU A CA 1
ATOM 762 C C . LEU A 1 93 ? 1.336 -2.938 -11.93 1 94.31 93 LEU A C 1
ATOM 764 O O . LEU A 1 93 ? 1.647 -1.96 -11.25 1 94.31 93 LEU A O 1
ATOM 768 N N . PRO A 1 94 ? 0.152 -3.098 -12.453 1 95.62 94 PRO A N 1
ATOM 769 C CA . PRO A 1 94 ? -0.834 -2.059 -12.148 1 95.62 94 PRO A CA 1
ATOM 770 C C . PRO A 1 94 ? -1.134 -1.949 -10.656 1 95.62 94 PRO A C 1
ATOM 772 O O . PRO A 1 94 ? -1.262 -0.842 -10.125 1 95.62 94 PRO A O 1
ATOM 775 N N . ALA A 1 95 ? -1.257 -3.064 -9.969 1 96 95 ALA A N 1
ATOM 776 C CA . ALA A 1 95 ? -1.519 -3.062 -8.531 1 96 95 ALA A CA 1
ATOM 777 C C . ALA A 1 95 ? -0.388 -2.377 -7.773 1 96 95 ALA A C 1
ATOM 779 O O . ALA A 1 95 ? -0.635 -1.519 -6.922 1 96 95 ALA A O 1
ATOM 780 N N . ALA A 1 96 ? 0.838 -2.73 -8.102 1 95.81 96 ALA A N 1
ATOM 781 C CA . ALA A 1 96 ? 2.01 -2.15 -7.449 1 95.81 96 ALA A CA 1
ATOM 782 C C . ALA A 1 96 ? 2.082 -0.645 -7.691 1 95.81 96 ALA A C 1
ATOM 784 O O . ALA A 1 96 ? 2.402 0.122 -6.781 1 95.81 96 ALA A O 1
ATOM 785 N N . THR A 1 97 ? 1.755 -0.302 -8.883 1 95 97 THR A N 1
ATOM 786 C CA . THR A 1 97 ? 1.79 1.108 -9.25 1 95 97 THR A CA 1
ATOM 787 C C . THR A 1 97 ? 0.739 1.897 -8.477 1 95 97 THR A C 1
ATOM 789 O O . THR A 1 97 ? 1.019 2.992 -7.98 1 95 97 THR A O 1
ATOM 792 N N . MET A 1 98 ? -0.41 1.352 -8.352 1 96 98 MET A N 1
ATOM 793 C CA . MET A 1 98 ? -1.496 2.049 -7.672 1 96 98 MET A CA 1
ATOM 794 C C . MET A 1 98 ? -1.244 2.111 -6.168 1 96 98 MET A C 1
ATOM 796 O O . MET A 1 98 ? -1.551 3.115 -5.523 1 96 98 MET A O 1
ATOM 800 N N . ILE A 1 99 ? -0.656 1.106 -5.637 1 95.38 99 ILE A N 1
ATOM 801 C CA . ILE A 1 99 ? -0.292 1.112 -4.227 1 95.38 99 ILE A CA 1
ATOM 802 C C . ILE A 1 99 ? 0.811 2.141 -3.98 1 95.38 99 ILE A C 1
ATOM 804 O O . ILE A 1 99 ? 0.737 2.926 -3.033 1 95.38 99 ILE A O 1
ATOM 808 N N . ALA A 1 100 ? 1.78 2.133 -4.848 1 94.75 100 ALA A N 1
ATOM 809 C CA . ALA A 1 100 ? 2.869 3.104 -4.754 1 94.75 100 ALA A CA 1
ATOM 810 C C . ALA A 1 100 ? 2.336 4.531 -4.809 1 94.75 100 ALA A C 1
ATOM 812 O O . ALA A 1 100 ? 2.76 5.391 -4.027 1 94.75 100 ALA A O 1
ATOM 813 N N . ARG A 1 101 ? 1.457 4.723 -5.648 1 93.56 101 ARG A N 1
ATOM 814 C CA . ARG A 1 101 ? 0.853 6.043 -5.777 1 93.56 101 ARG A CA 1
ATOM 815 C C . ARG A 1 101 ? 0.141 6.449 -4.492 1 93.56 101 ARG A C 1
ATOM 817 O O . ARG A 1 101 ? 0.229 7.602 -4.066 1 93.56 101 ARG A O 1
ATOM 824 N N . GLU A 1 102 ? -0.584 5.602 -3.988 1 92.06 102 GLU A N 1
ATOM 825 C CA . GLU A 1 102 ? -1.275 5.898 -2.736 1 92.06 102 GLU A CA 1
ATOM 826 C C . GLU A 1 102 ? -0.292 6.32 -1.649 1 92.06 102 GLU A C 1
ATOM 828 O O . GLU A 1 102 ? -0.554 7.266 -0.9 1 92.06 102 GLU A O 1
ATOM 833 N N . ILE A 1 103 ? 0.792 5.652 -1.563 1 91.5 103 ILE A N 1
ATOM 834 C CA . ILE A 1 103 ? 1.821 5.941 -0.569 1 91.5 103 ILE A CA 1
ATOM 835 C C . ILE A 1 103 ? 2.434 7.312 -0.841 1 91.5 103 ILE A C 1
ATOM 837 O O . ILE A 1 103 ? 2.572 8.133 0.071 1 91.5 103 ILE A O 1
ATOM 841 N N . ILE A 1 104 ? 2.705 7.59 -2.07 1 92.06 104 ILE A N 1
ATOM 842 C CA . ILE A 1 104 ? 3.332 8.844 -2.471 1 92.06 104 ILE A CA 1
ATOM 843 C C . ILE A 1 104 ? 2.395 10.016 -2.166 1 92.06 104 ILE A C 1
ATOM 845 O O . ILE A 1 104 ? 2.805 11 -1.557 1 92.06 104 ILE A O 1
ATOM 849 N N . ILE A 1 105 ? 1.192 9.852 -2.514 1 90.38 105 ILE A N 1
ATOM 850 C CA . ILE A 1 105 ? 0.219 10.922 -2.348 1 90.38 105 ILE A CA 1
ATOM 851 C C . ILE A 1 105 ? -0.066 11.141 -0.863 1 90.38 105 ILE A C 1
ATOM 853 O O . ILE A 1 105 ? -0.216 12.273 -0.412 1 90.38 105 ILE A O 1
ATOM 857 N N . SER A 1 106 ? -0.18 10.086 -0.142 1 89.38 106 SER A N 1
ATOM 858 C CA . SER A 1 106 ? -0.385 10.219 1.297 1 89.38 106 SER A CA 1
ATOM 859 C C . SER A 1 106 ? 0.769 10.969 1.95 1 89.38 106 SER A C 1
ATOM 861 O O . SER A 1 106 ? 0.552 11.82 2.82 1 89.38 106 SER A O 1
ATOM 863 N N . ALA A 1 107 ? 1.947 10.664 1.552 1 89.19 107 ALA A N 1
ATOM 864 C CA . ALA A 1 107 ? 3.115 11.359 2.082 1 89.19 107 ALA A CA 1
ATOM 865 C C . ALA A 1 107 ? 3.098 12.836 1.694 1 89.19 107 ALA A C 1
ATOM 867 O O . ALA A 1 107 ? 3.42 13.703 2.51 1 89.19 107 ALA A O 1
ATOM 868 N N . LEU A 1 108 ? 2.721 13.078 0.526 1 87.94 108 LEU A N 1
ATOM 869 C CA . LEU A 1 108 ? 2.643 14.453 0.045 1 87.94 108 LEU A CA 1
ATOM 870 C C . LEU A 1 108 ? 1.602 15.242 0.829 1 87.94 108 LEU A C 1
ATOM 872 O O . LEU A 1 108 ? 1.852 16.391 1.224 1 87.94 108 LEU A O 1
ATOM 876 N N . ARG A 1 109 ? 0.51 14.633 1.06 1 86.62 109 ARG A N 1
ATOM 877 C CA . ARG A 1 109 ? -0.557 15.305 1.797 1 86.62 109 ARG A CA 1
ATOM 878 C C . ARG A 1 109 ? -0.144 15.57 3.242 1 86.62 109 ARG A C 1
ATOM 880 O O . ARG A 1 109 ? -0.498 16.594 3.818 1 86.62 109 ARG A O 1
ATOM 887 N N . GLU A 1 110 ? 0.461 14.57 3.752 1 84.12 110 GLU A N 1
ATOM 888 C CA . GLU A 1 110 ? 0.999 14.75 5.098 1 84.12 110 GLU A CA 1
ATOM 889 C C . GLU A 1 110 ? 1.97 15.93 5.152 1 84.12 110 GLU A C 1
ATOM 891 O O . GLU A 1 110 ? 1.903 16.75 6.062 1 84.12 110 GLU A O 1
ATOM 896 N N . TRP A 1 111 ? 2.785 15.992 4.199 1 84.19 111 TRP A N 1
ATOM 897 C CA . TRP A 1 111 ? 3.783 17.047 4.137 1 84.19 111 TRP A CA 1
ATOM 898 C C . TRP A 1 111 ? 3.121 18.406 3.941 1 84.19 111 TRP A C 1
ATOM 900 O O . TRP A 1 111 ? 3.486 19.391 4.598 1 84.19 111 TRP A O 1
ATOM 910 N N . MET A 1 112 ? 2.193 18.516 3.125 1 83.44 112 MET A N 1
ATOM 911 C CA . MET A 1 112 ? 1.48 19.75 2.861 1 83.44 112 MET A CA 1
ATOM 912 C C . MET A 1 112 ? 0.682 20.203 4.082 1 83.44 112 MET A C 1
ATOM 914 O O . MET A 1 112 ? 0.572 21.391 4.363 1 83.44 112 MET A O 1
ATOM 918 N N . ALA A 1 113 ? 0.135 19.219 4.723 1 82.75 113 ALA A N 1
ATOM 919 C CA . ALA A 1 113 ? -0.605 19.531 5.945 1 82.75 113 ALA A CA 1
ATOM 920 C C . ALA A 1 113 ? 0.316 20.125 7.008 1 82.75 113 ALA A C 1
ATOM 922 O O . ALA A 1 113 ? -0.087 21.016 7.758 1 82.75 113 ALA A O 1
ATOM 923 N N . GLU A 1 114 ? 1.501 19.656 7.047 1 79.38 114 GLU A N 1
ATOM 924 C CA . GLU A 1 114 ? 2.477 20.172 8 1 79.38 114 GLU A CA 1
ATOM 925 C C . GLU A 1 114 ? 2.842 21.625 7.684 1 79.38 114 GLU A C 1
ATOM 927 O O . GLU A 1 114 ? 3.164 22.391 8.586 1 79.38 114 GLU A O 1
ATOM 932 N N . LEU A 1 115 ? 2.762 21.938 6.43 1 78.31 115 LEU A N 1
ATOM 933 C CA . LEU A 1 115 ? 3.078 23.297 6 1 78.31 115 LEU A CA 1
ATOM 934 C C . LEU A 1 115 ? 1.863 24.203 6.141 1 78.31 115 LEU A C 1
ATOM 936 O O . LEU A 1 115 ? 1.949 25.406 5.871 1 78.31 115 LEU A O 1
ATOM 940 N N . GLY A 1 116 ? 0.788 23.578 6.621 1 77.12 116 GLY A N 1
ATOM 941 C CA . GLY A 1 116 ? -0.432 24.359 6.746 1 77.12 116 GLY A CA 1
ATOM 942 C C . GLY A 1 116 ? -1.118 24.609 5.418 1 77.12 116 GLY A C 1
ATOM 943 O O . GLY A 1 116 ? -1.98 25.484 5.312 1 77.12 116 GLY A O 1
ATOM 944 N N . LYS A 1 117 ? -0.546 24.062 4.457 1 76.06 117 LYS A N 1
ATOM 945 C CA . LYS A 1 117 ? -1.126 24.234 3.127 1 76.06 117 LYS A CA 1
ATOM 946 C C . LYS A 1 117 ? -2.117 23.125 2.811 1 76.06 117 LYS A C 1
ATOM 948 O O . LYS A 1 117 ? -1.913 21.969 3.209 1 76.06 117 LYS A O 1
ATOM 953 N N . ARG A 1 118 ? -3.352 23.594 2.516 1 63.03 118 ARG 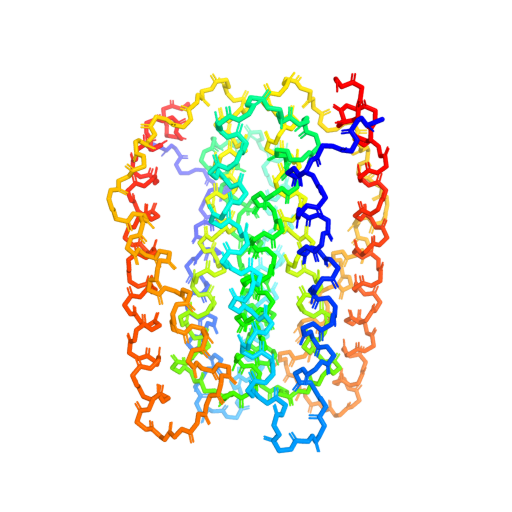A N 1
ATOM 954 C CA . ARG A 1 118 ? -4.281 22.562 2.051 1 63.03 118 ARG A CA 1
ATOM 955 C C . ARG A 1 118 ? -4.027 22.219 0.586 1 63.03 118 ARG A C 1
ATOM 957 O O . ARG A 1 118 ? -3.59 23.078 -0.19 1 63.03 118 ARG A O 1
ATOM 964 N N . SER A 1 119 ? -3.945 20.953 0.321 1 56.97 119 SER A N 1
ATOM 965 C CA . SER A 1 119 ? -3.686 20.516 -1.048 1 56.97 119 SER A CA 1
ATOM 966 C C . SER A 1 119 ? -4.645 21.188 -2.031 1 56.97 119 SER A C 1
ATOM 968 O O . SER A 1 119 ? -5.863 21.094 -1.872 1 56.97 119 SER A O 1
ATOM 970 N N . SER A 1 120 ? -4.254 22.344 -2.654 1 53 120 SER A N 1
ATOM 971 C CA . SER A 1 120 ? -5.039 23.062 -3.648 1 53 120 SER A CA 1
ATOM 972 C C . SER A 1 120 ? -5.355 22.172 -4.852 1 53 120 SER A C 1
ATOM 974 O O . SER A 1 120 ? -5.895 22.656 -5.852 1 53 120 SER A O 1
ATOM 976 N N . VAL A 1 121 ? -4.883 21.031 -4.812 1 55.12 121 VAL A N 1
ATOM 977 C CA . VAL A 1 121 ? -5.113 20.469 -6.133 1 55.12 121 VAL A CA 1
ATOM 978 C C . VAL A 1 121 ? -6.547 19.953 -6.23 1 55.12 121 VAL A C 1
ATOM 980 O O . VAL A 1 121 ? -6.949 19.062 -5.469 1 55.12 121 VAL A O 1
ATOM 983 N N . ALA A 1 122 ? -7.469 20.797 -6.812 1 51.5 122 ALA A N 1
ATOM 984 C CA . ALA A 1 122 ? -8.867 20.531 -7.141 1 51.5 122 ALA A CA 1
ATOM 985 C C . ALA A 1 122 ? -9.047 19.094 -7.629 1 51.5 122 ALA A C 1
ATOM 987 O O . ALA A 1 122 ? -8.211 18.578 -8.367 1 51.5 122 ALA A O 1
ATOM 988 N N . VAL A 1 123 ? -9.781 18.281 -6.836 1 56.12 123 VAL A N 1
ATOM 989 C CA . VAL A 1 123 ? -10.273 16.984 -7.266 1 56.12 123 VAL A CA 1
ATOM 990 C C . VAL A 1 123 ? -10.672 17.031 -8.734 1 56.12 123 VAL A C 1
ATOM 992 O O . VAL A 1 123 ? -11.555 17.812 -9.117 1 56.12 123 VAL A O 1
ATOM 995 N N . SER A 1 124 ? -9.711 16.75 -9.641 1 62.56 124 SER A N 1
ATOM 996 C CA . SER A 1 124 ? -10 16.719 -11.07 1 62.56 124 SER A CA 1
ATOM 997 C C . SER A 1 124 ? -10.953 15.578 -11.414 1 62.56 124 SER A C 1
ATOM 999 O O . SER A 1 124 ? -11.094 14.625 -10.641 1 62.56 124 SER A O 1
ATOM 1001 N N . TRP A 1 125 ? -12.008 15.766 -12.203 1 67.69 125 TRP A N 1
ATOM 1002 C CA . TRP A 1 125 ? -12.844 14.742 -12.805 1 67.69 125 TRP A CA 1
ATOM 1003 C C . TRP A 1 125 ? -12.047 13.469 -13.07 1 67.69 125 TRP A C 1
ATOM 1005 O O . TRP A 1 125 ? -12.602 12.367 -13.062 1 67.69 125 TRP A O 1
ATOM 1015 N N . ILE A 1 126 ? -10.836 13.547 -13.086 1 73.94 126 ILE A N 1
ATOM 1016 C CA . ILE A 1 126 ? -9.961 12.414 -13.367 1 73.94 126 ILE A CA 1
ATOM 1017 C C . ILE A 1 126 ? -9.922 11.484 -12.156 1 73.94 126 ILE A C 1
ATOM 1019 O O . ILE A 1 126 ? -9.883 10.258 -12.305 1 73.94 126 ILE A O 1
ATOM 1023 N N . GLY A 1 127 ? -10.086 12.07 -11.062 1 74.38 127 GLY A N 1
ATOM 1024 C CA . GLY A 1 127 ? -10.055 11.273 -9.844 1 74.38 127 GLY A CA 1
ATOM 1025 C C . GLY A 1 127 ? -11.25 10.344 -9.711 1 74.38 127 GLY A C 1
ATOM 1026 O O . GLY A 1 127 ? -11.094 9.188 -9.32 1 74.38 127 GLY A O 1
ATOM 1027 N N . LYS A 1 128 ? -12.336 10.789 -10.156 1 78.5 128 LYS A N 1
ATOM 1028 C CA . LYS A 1 128 ? -13.555 9.992 -10.055 1 78.5 128 LYS A CA 1
ATOM 1029 C C . LYS A 1 128 ? -13.523 8.82 -11.047 1 78.5 128 LYS A C 1
ATOM 1031 O O . LYS A 1 128 ? -13.906 7.703 -10.703 1 78.5 128 LYS A O 1
ATOM 1036 N N . VAL A 1 129 ? -13.094 9.078 -12.18 1 84.62 129 VAL A N 1
ATOM 1037 C CA . VAL A 1 129 ? -13.031 8.047 -13.211 1 84.62 129 VAL A CA 1
ATOM 1038 C C . VAL A 1 129 ? -12.016 6.984 -12.805 1 84.62 129 VAL A C 1
ATOM 1040 O O . VAL A 1 129 ? -12.25 5.785 -12.984 1 84.62 129 VAL A O 1
ATOM 1043 N N . LYS A 1 130 ? -11.023 7.512 -12.258 1 88.12 130 LYS A N 1
ATOM 1044 C CA . LYS A 1 130 ? -9.984 6.582 -11.836 1 88.12 130 LYS A CA 1
ATOM 1045 C C . LYS A 1 130 ? -10.492 5.633 -10.758 1 88.12 130 LYS A C 1
ATOM 1047 O O . LYS A 1 130 ? -10.25 4.426 -10.812 1 88.12 130 LYS A O 1
ATOM 1052 N N . THR A 1 131 ? -11.172 6.168 -9.836 1 86 131 THR A N 1
ATOM 1053 C CA . THR A 1 131 ? -11.664 5.367 -8.727 1 86 131 THR A CA 1
ATOM 1054 C C . THR A 1 131 ? -12.727 4.375 -9.195 1 86 131 THR A C 1
ATOM 1056 O O . THR A 1 131 ? -12.695 3.203 -8.812 1 86 131 THR A O 1
ATOM 1059 N N . THR A 1 132 ? -13.523 4.848 -10.047 1 88.44 132 THR A N 1
ATOM 1060 C CA . THR A 1 132 ? -14.555 3.969 -10.578 1 88.44 132 THR A CA 1
ATOM 1061 C C . THR A 1 132 ? -13.938 2.834 -11.391 1 88.44 132 THR A C 1
ATOM 1063 O O . THR A 1 132 ? -14.312 1.671 -11.227 1 88.44 132 THR A O 1
ATOM 1066 N N . ALA A 1 133 ? -13.016 3.195 -12.219 1 92.56 133 ALA A N 1
ATOM 1067 C CA . ALA A 1 133 ? -12.336 2.186 -13.023 1 92.56 133 ALA A CA 1
ATOM 1068 C C . ALA A 1 133 ? -11.625 1.166 -12.141 1 92.56 133 ALA A C 1
ATOM 1070 O O . ALA A 1 133 ? -11.695 -0.039 -12.391 1 92.56 133 ALA A O 1
ATOM 1071 N N . GLN A 1 134 ? -10.992 1.647 -11.188 1 94.31 134 GLN A N 1
ATOM 1072 C CA . GLN A 1 134 ? -10.258 0.782 -10.273 1 94.31 134 GLN A CA 1
ATOM 1073 C C . GLN A 1 134 ? -11.211 -0.162 -9.531 1 94.31 134 GLN A C 1
ATOM 1075 O O . GLN A 1 134 ? -10.961 -1.367 -9.461 1 94.31 134 GLN A O 1
ATOM 1080 N N . MET A 1 135 ? -12.312 0.361 -9.055 1 93.94 135 MET A N 1
ATOM 1081 C CA . MET A 1 135 ? -13.266 -0.434 -8.281 1 93.94 135 MET A CA 1
ATOM 1082 C C . MET A 1 135 ? -13.922 -1.499 -9.148 1 93.94 135 MET A C 1
ATOM 1084 O O . MET A 1 135 ? -14.062 -2.65 -8.734 1 93.94 135 MET A O 1
ATOM 1088 N N . VAL A 1 136 ? -14.266 -1.099 -10.305 1 93.75 136 VAL A N 1
ATOM 1089 C CA . VAL A 1 136 ? -14.906 -2.039 -11.219 1 93.75 136 VAL A CA 1
ATOM 1090 C C . VAL A 1 136 ? -13.914 -3.115 -11.641 1 93.75 136 VAL A C 1
ATOM 1092 O O . VAL A 1 136 ? -14.242 -4.301 -11.672 1 93.75 136 VAL A O 1
ATOM 1095 N N . ALA A 1 137 ? -12.75 -2.693 -11.93 1 95.75 137 ALA A N 1
ATOM 1096 C CA . ALA A 1 137 ? -11.703 -3.645 -12.305 1 95.75 137 ALA A CA 1
ATOM 1097 C C . ALA A 1 137 ? -11.484 -4.68 -11.211 1 95.75 137 ALA A C 1
ATOM 1099 O O . ALA A 1 137 ? -11.461 -5.883 -11.477 1 95.75 137 ALA A O 1
ATOM 1100 N N . LEU A 1 138 ? -11.398 -4.215 -10.039 1 95.75 138 LEU A N 1
ATOM 1101 C CA . LEU A 1 138 ? -11.141 -5.113 -8.922 1 95.75 138 LEU A CA 1
ATOM 1102 C C . LEU A 1 138 ? -12.32 -6.062 -8.703 1 95.75 138 LEU A C 1
ATOM 1104 O O . LEU A 1 138 ? -12.117 -7.25 -8.438 1 95.75 138 LEU A O 1
ATOM 1108 N N . ALA A 1 139 ? -13.484 -5.508 -8.797 1 94.94 139 ALA A N 1
ATOM 1109 C CA . ALA A 1 139 ? -14.672 -6.348 -8.641 1 94.94 139 ALA A CA 1
ATOM 1110 C C . ALA A 1 139 ? -14.688 -7.473 -9.672 1 94.94 139 ALA A C 1
ATOM 1112 O O . ALA A 1 139 ? -14.984 -8.625 -9.344 1 94.94 139 ALA A O 1
ATOM 1113 N N . TRP A 1 140 ? -14.367 -7.129 -10.875 1 94.38 140 TRP A N 1
ATOM 1114 C CA . TRP A 1 140 ? -14.375 -8.109 -11.953 1 94.38 140 TRP A CA 1
ATOM 1115 C C . TRP A 1 140 ? -13.25 -9.133 -11.766 1 94.38 140 TRP A C 1
ATOM 1117 O O . TRP A 1 140 ? -13.438 -10.32 -12.031 1 94.38 140 TRP A O 1
ATOM 1127 N N . LEU A 1 141 ? -12.125 -8.719 -11.352 1 94.62 141 LEU A N 1
ATOM 1128 C CA . LEU A 1 141 ? -10.984 -9.602 -11.164 1 94.62 141 LEU A CA 1
ATOM 1129 C C . LEU A 1 141 ? -11.203 -10.539 -9.977 1 94.62 141 LEU A C 1
ATOM 1131 O O . LEU A 1 141 ? -10.703 -11.664 -9.969 1 94.62 141 LEU A O 1
ATOM 1135 N N . LEU A 1 142 ? -11.93 -10.039 -9.008 1 94.31 142 LEU A N 1
ATOM 1136 C CA . LEU A 1 142 ? -12.266 -10.883 -7.859 1 94.31 142 LEU A CA 1
ATOM 1137 C C . LEU A 1 142 ? -13.32 -11.914 -8.227 1 94.31 142 LEU A C 1
ATOM 1139 O O . LEU A 1 142 ? -13.219 -13.078 -7.82 1 94.31 142 LEU A O 1
ATOM 1143 N N . TRP A 1 143 ? -14.312 -11.484 -8.891 1 90.94 143 TRP A N 1
ATOM 1144 C CA . TRP A 1 1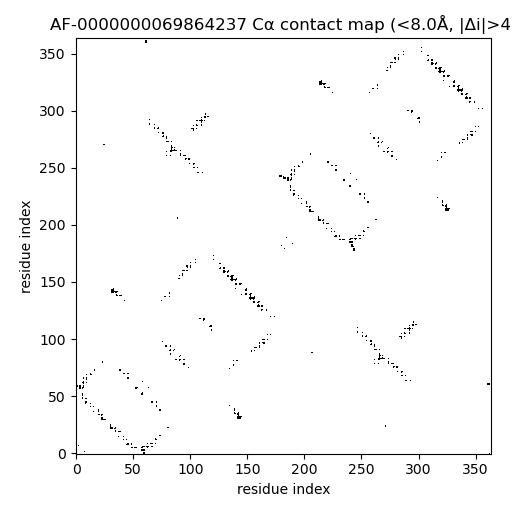43 ? -15.414 -12.359 -9.281 1 90.94 143 TRP A CA 1
ATOM 1145 C C . TRP A 1 143 ? -14.938 -13.445 -10.242 1 90.94 143 TRP A C 1
ATOM 1147 O O . TRP A 1 143 ? -15.281 -14.625 -10.078 1 90.94 143 TRP A O 1
ATOM 1157 N N . ARG A 1 144 ? -14.102 -13.156 -11.242 1 88.75 144 ARG A N 1
ATOM 1158 C CA . ARG A 1 144 ? -13.516 -14.023 -12.25 1 88.75 144 ARG A CA 1
ATOM 1159 C C . ARG A 1 144 ? -14.539 -15.023 -12.781 1 88.75 144 ARG A C 1
ATOM 1161 O O . ARG A 1 144 ? -14.297 -16.234 -12.781 1 88.75 144 ARG A O 1
ATOM 1168 N N . PRO A 1 145 ? -15.727 -14.594 -13.289 1 86.44 145 PRO A N 1
ATOM 1169 C CA . PRO A 1 145 ? -16.75 -15.523 -13.781 1 86.44 145 PRO A CA 1
ATOM 1170 C C . PRO A 1 145 ? -16.359 -16.203 -15.094 1 86.44 145 PRO A C 1
ATOM 1172 O O . PRO A 1 145 ? -16.672 -17.375 -15.312 1 86.44 145 PRO A O 1
ATOM 1175 N N . ASN A 1 146 ? -15.789 -15.445 -15.953 1 89.62 146 ASN A N 1
ATOM 1176 C CA . ASN A 1 146 ? -15.344 -15.945 -17.25 1 89.62 146 ASN A CA 1
ATOM 1177 C C . ASN A 1 146 ? -14.102 -15.211 -17.734 1 89.62 146 ASN A C 1
ATOM 1179 O O . ASN A 1 146 ? -13.719 -14.188 -17.172 1 89.62 146 ASN A O 1
ATOM 1183 N N . ILE A 1 147 ? -13.586 -15.766 -18.781 1 90.19 147 ILE A N 1
ATOM 1184 C CA . ILE A 1 147 ? -12.312 -15.266 -19.281 1 90.19 147 ILE A CA 1
ATOM 1185 C C . ILE A 1 147 ? -12.5 -13.867 -19.859 1 90.19 147 ILE A C 1
ATOM 1187 O O . ILE A 1 147 ? -11.625 -13.008 -19.734 1 90.19 147 ILE A O 1
ATOM 1191 N N . TRP A 1 148 ? -13.664 -13.625 -20.391 1 90.69 148 TRP A N 1
ATOM 1192 C CA . TRP A 1 148 ? -13.922 -12.336 -21.016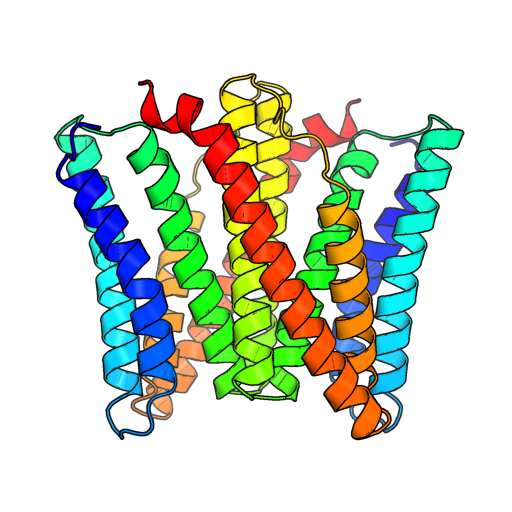 1 90.69 148 TRP A CA 1
ATOM 1193 C C . TRP A 1 148 ? -13.992 -11.227 -19.969 1 90.69 148 TRP A C 1
ATOM 1195 O O . TRP A 1 148 ? -13.469 -10.133 -20.172 1 90.69 148 TRP A O 1
ATOM 1205 N N . VAL A 1 149 ? -14.625 -11.547 -18.906 1 89.81 149 VAL A N 1
ATOM 1206 C CA . VAL A 1 149 ? -14.75 -10.578 -17.812 1 89.81 149 VAL A CA 1
ATOM 1207 C C . VAL A 1 149 ? -13.391 -10.352 -17.156 1 89.81 149 VAL A C 1
ATOM 1209 O O . VAL A 1 149 ? -13.055 -9.227 -16.781 1 89.81 149 VAL A O 1
ATOM 1212 N N . GLU A 1 150 ? -12.633 -11.352 -17.141 1 91.5 150 GLU A N 1
ATOM 1213 C CA . GLU A 1 150 ? -11.297 -11.227 -16.562 1 91.5 150 GLU A CA 1
ATOM 1214 C C . GLU A 1 150 ? -10.406 -10.336 -17.422 1 91.5 150 GLU A C 1
ATOM 1216 O O . GLU A 1 150 ? -9.719 -9.453 -16.891 1 91.5 150 GLU A O 1
ATOM 1221 N N . TYR A 1 151 ? -10.508 -10.539 -18.719 1 92.56 151 TYR A N 1
ATOM 1222 C CA . TYR A 1 151 ? -9.695 -9.727 -19.625 1 92.56 151 TYR A CA 1
ATOM 1223 C C . TYR A 1 151 ? -10.156 -8.273 -19.609 1 92.56 151 TYR A C 1
ATOM 1225 O O . TYR A 1 151 ? -9.328 -7.359 -19.641 1 92.56 151 TYR A O 1
ATOM 1233 N N . ALA A 1 152 ? -11.453 -8.109 -19.516 1 93.12 152 ALA A N 1
ATOM 1234 C CA . ALA A 1 152 ? -11.992 -6.754 -19.406 1 93.12 152 ALA A CA 1
ATOM 1235 C C . ALA A 1 152 ? -11.555 -6.094 -18.109 1 93.12 152 ALA A C 1
ATOM 1237 O O . ALA A 1 152 ? -11.258 -4.898 -18.078 1 93.12 152 ALA A O 1
ATOM 1238 N N . GLY A 1 153 ? -11.547 -6.898 -17.031 1 93.69 153 GLY A N 1
ATOM 1239 C CA . GLY A 1 153 ? -11.086 -6.398 -15.75 1 93.69 153 GLY A CA 1
ATOM 1240 C C . GLY A 1 153 ? -9.625 -5.98 -15.758 1 93.69 153 GLY A C 1
ATOM 1241 O O . GLY A 1 153 ? -9.273 -4.945 -15.203 1 93.69 153 GLY A O 1
ATOM 1242 N N . ILE A 1 154 ? -8.859 -6.715 -16.469 1 93.69 154 ILE A N 1
ATOM 1243 C CA . ILE A 1 154 ? -7.434 -6.41 -16.578 1 93.69 154 ILE A CA 1
ATOM 1244 C C . ILE A 1 154 ? -7.234 -5.133 -17.391 1 93.69 154 ILE A C 1
ATOM 1246 O O . ILE A 1 154 ? -6.438 -4.27 -17.016 1 93.69 154 ILE A O 1
ATOM 1250 N N . ALA A 1 155 ? -7.953 -5.031 -18.438 1 94.5 155 ALA A N 1
ATOM 1251 C CA . ALA A 1 155 ? -7.875 -3.828 -19.266 1 94.5 155 ALA A CA 1
ATOM 1252 C C . ALA A 1 155 ? -8.258 -2.588 -18.453 1 94.5 155 ALA A C 1
ATOM 1254 O O . ALA A 1 155 ? -7.559 -1.572 -18.5 1 94.5 155 ALA A O 1
ATOM 1255 N N . LEU A 1 156 ? -9.32 -2.732 -17.75 1 94.75 156 LEU A N 1
ATOM 1256 C CA . LEU A 1 156 ? -9.781 -1.629 -16.906 1 94.75 156 LEU A CA 1
ATOM 1257 C C . LEU A 1 156 ? -8.766 -1.326 -15.812 1 94.75 156 LEU A C 1
ATOM 1259 O O . LEU A 1 156 ? -8.594 -0.169 -15.422 1 94.75 156 LEU A O 1
ATOM 1263 N N . PHE A 1 157 ? -8.18 -2.344 -15.32 1 95 157 PHE A N 1
ATOM 1264 C CA . PHE A 1 157 ? -7.16 -2.199 -14.289 1 95 157 PHE A CA 1
ATOM 1265 C C . PHE A 1 157 ? -5.973 -1.4 -14.812 1 95 157 PHE A C 1
ATOM 1267 O O . PHE A 1 157 ? -5.434 -0.545 -14.109 1 95 157 PHE A O 1
ATOM 1274 N N . PHE A 1 158 ? -5.629 -1.554 -16.078 1 95.44 158 PHE A N 1
ATOM 1275 C CA . PHE A 1 158 ? -4.555 -0.796 -16.703 1 95.44 158 PHE A CA 1
ATOM 1276 C C . PHE A 1 158 ? -4.965 0.657 -16.922 1 95.44 158 PHE A C 1
ATOM 1278 O O . PHE A 1 158 ? -4.16 1.568 -16.719 1 95.44 158 PHE A O 1
ATOM 1285 N N . VAL A 1 159 ? -6.156 0.794 -17.297 1 94.5 159 VAL A N 1
ATOM 1286 C CA . VAL A 1 159 ? -6.664 2.15 -17.469 1 94.5 159 VAL A CA 1
ATOM 1287 C C . VAL A 1 159 ? -6.602 2.896 -16.141 1 94.5 159 VAL A C 1
ATOM 1289 O O . VAL A 1 159 ? -6.141 4.039 -16.078 1 94.5 159 VAL A O 1
ATOM 1292 N N . ALA A 1 160 ? -7.055 2.219 -15.086 1 94.44 160 ALA A N 1
ATOM 1293 C CA . ALA A 1 160 ? -7.004 2.811 -13.758 1 94.44 160 ALA A CA 1
ATOM 1294 C C . ALA A 1 160 ? -5.57 3.148 -13.359 1 94.44 160 ALA A C 1
ATOM 1296 O O . ALA A 1 160 ? -5.316 4.199 -12.766 1 94.44 160 ALA A O 1
ATOM 1297 N N . ALA A 1 161 ? -4.672 2.305 -13.688 1 94.88 161 ALA A N 1
ATOM 1298 C CA . ALA A 1 161 ? -3.27 2.52 -13.352 1 94.88 161 ALA A CA 1
ATOM 1299 C C . ALA A 1 161 ? -2.709 3.736 -14.086 1 94.88 161 ALA A C 1
ATOM 1301 O O . ALA A 1 161 ? -1.995 4.551 -13.492 1 94.88 161 ALA A O 1
ATOM 1302 N N . VAL A 1 162 ? -3.043 3.887 -15.305 1 94.06 162 VAL A N 1
ATOM 1303 C CA . VAL A 1 162 ? -2.566 5.008 -16.109 1 94.06 162 VAL A CA 1
ATOM 1304 C C . VAL A 1 162 ? -3.146 6.312 -15.578 1 94.06 162 VAL A C 1
ATOM 1306 O O . VAL A 1 162 ? -2.428 7.305 -15.43 1 94.06 162 VAL A O 1
ATOM 1309 N N . LEU A 1 163 ? -4.43 6.277 -15.281 1 91.94 163 LEU A N 1
ATOM 1310 C CA . LEU A 1 163 ? -5.078 7.461 -14.734 1 91.94 163 LEU A CA 1
ATOM 1311 C C . LEU A 1 163 ? -4.488 7.824 -13.375 1 91.94 163 LEU A C 1
ATOM 1313 O O . LEU A 1 163 ? -4.352 9.008 -13.047 1 91.94 163 LEU A O 1
ATOM 1317 N N . THR A 1 164 ? -4.176 6.805 -12.602 1 91.19 164 THR A N 1
ATOM 1318 C CA . THR A 1 164 ? -3.57 7.012 -11.289 1 91.19 164 THR A CA 1
ATOM 1319 C C . THR A 1 164 ? -2.195 7.66 -11.43 1 91.19 164 THR A C 1
ATOM 1321 O O . THR A 1 164 ? -1.866 8.586 -10.688 1 91.19 164 THR A O 1
ATOM 1324 N N . LEU A 1 165 ? -1.44 7.223 -12.367 1 91.56 165 LEU A N 1
ATOM 1325 C CA . LEU A 1 165 ? -0.125 7.805 -12.602 1 91.56 165 LEU A CA 1
ATOM 1326 C C . LEU A 1 165 ? -0.247 9.25 -13.086 1 91.56 165 LEU A C 1
ATOM 1328 O O . LEU A 1 165 ? 0.508 10.117 -12.648 1 91.56 165 LEU A O 1
ATOM 1332 N N . TRP A 1 166 ? -1.19 9.391 -13.914 1 89.5 166 TRP A N 1
ATOM 1333 C CA . TRP A 1 166 ? -1.417 10.734 -14.445 1 89.5 166 TRP A CA 1
ATOM 1334 C C . TRP A 1 166 ? -1.811 11.695 -13.328 1 89.5 166 TRP A C 1
ATOM 1336 O O . TRP A 1 166 ? -1.29 12.812 -13.258 1 89.5 166 TRP A O 1
ATOM 1346 N N . SER A 1 167 ? -2.705 11.328 -12.539 1 87.88 167 SER A N 1
ATOM 1347 C CA . SER A 1 167 ? -3.139 12.164 -11.422 1 87.88 167 SER A CA 1
ATOM 1348 C C . SER A 1 167 ? -1.994 12.422 -10.445 1 87.88 167 SER A C 1
ATOM 1350 O O . SER A 1 167 ? -1.887 13.508 -9.875 1 87.88 167 SER A O 1
ATOM 1352 N N . MET A 1 168 ? -1.194 11.461 -10.203 1 88 168 MET A N 1
ATOM 1353 C CA . MET A 1 168 ? -0.05 11.617 -9.312 1 88 168 MET A CA 1
ATOM 1354 C C . MET A 1 168 ? 0.91 12.68 -9.844 1 88 168 MET A C 1
ATOM 1356 O O . MET A 1 168 ? 1.373 13.531 -9.086 1 88 168 MET A O 1
ATOM 1360 N N . LEU A 1 169 ? 1.131 1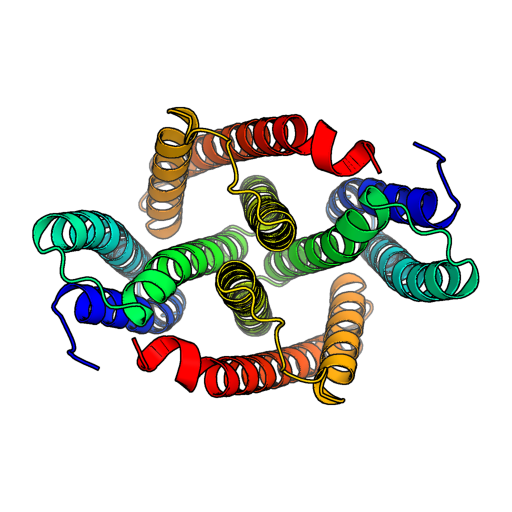2.656 -11.109 1 87.38 169 LEU A N 1
ATOM 1361 C CA . LEU A 1 169 ? 2.023 13.633 -11.719 1 87.38 169 LEU A CA 1
ATOM 1362 C C . LEU A 1 169 ? 1.448 15.039 -11.602 1 87.38 169 LEU A C 1
ATOM 1364 O O . LEU A 1 169 ? 2.188 16 -11.383 1 87.38 169 LEU A O 1
ATOM 1368 N N . GLN A 1 170 ? 0.216 15.117 -11.766 1 84.44 170 GLN A N 1
ATOM 1369 C CA . GLN A 1 170 ? -0.433 16.406 -11.617 1 84.44 170 GLN A CA 1
ATOM 1370 C C . GLN A 1 170 ? -0.274 16.938 -10.195 1 84.44 170 GLN A C 1
ATOM 1372 O O . GLN A 1 170 ? 0.008 18.125 -9.992 1 84.44 170 GLN A O 1
ATOM 1377 N N . TYR A 1 171 ? -0.443 16.062 -9.281 1 82.81 171 TYR A N 1
ATOM 1378 C CA . TYR A 1 171 ? -0.323 16.453 -7.883 1 82.81 171 TYR A CA 1
ATOM 1379 C C . TYR A 1 171 ? 1.106 16.859 -7.551 1 82.81 171 TYR A C 1
ATOM 1381 O O . TYR A 1 171 ? 1.328 17.859 -6.859 1 82.81 171 TYR A O 1
ATOM 1389 N N . LEU A 1 172 ? 2.023 16.156 -8.031 1 83.62 172 LEU A N 1
ATOM 1390 C CA . LEU A 1 172 ? 3.428 16.453 -7.773 1 83.62 172 LEU A CA 1
ATOM 1391 C C . LEU A 1 172 ? 3.842 17.766 -8.438 1 83.62 172 LEU A C 1
ATOM 1393 O O . LEU A 1 172 ? 4.617 18.531 -7.867 1 83.62 172 LEU A O 1
ATOM 1397 N N . SER A 1 173 ? 3.303 17.953 -9.617 1 84.38 173 SER A N 1
ATOM 1398 C CA . SER A 1 173 ? 3.598 19.203 -10.32 1 84.38 173 SER A CA 1
ATOM 1399 C C . SER A 1 173 ? 3.016 20.406 -9.578 1 84.38 173 SER A C 1
ATOM 1401 O O . SER A 1 173 ? 3.641 21.469 -9.516 1 84.38 173 SER A O 1
ATOM 1403 N N . ALA A 1 174 ? 1.885 20.172 -9.039 1 79.69 174 ALA A N 1
ATOM 1404 C CA . ALA A 1 174 ? 1.233 21.25 -8.289 1 79.69 174 ALA A CA 1
ATOM 1405 C C . ALA A 1 174 ? 1.996 21.547 -7 1 79.69 174 ALA A C 1
ATOM 1407 O O . ALA A 1 174 ? 2.014 22.703 -6.539 1 79.69 174 ALA A O 1
ATOM 1408 N N . ALA A 1 175 ? 2.623 20.531 -6.48 1 79.5 175 ALA A N 1
ATOM 1409 C CA . ALA A 1 175 ? 3.336 20.703 -5.219 1 79.5 175 ALA A CA 1
ATOM 1410 C C . ALA A 1 175 ? 4.797 21.062 -5.453 1 79.5 175 ALA A C 1
ATOM 1412 O O . ALA A 1 175 ? 5.539 21.328 -4.504 1 79.5 175 ALA A O 1
ATOM 1413 N N . ARG A 1 176 ? 5.199 21.109 -6.707 1 79.94 176 ARG A N 1
ATOM 1414 C CA . ARG A 1 176 ? 6.594 21.344 -7.066 1 79.94 176 ARG A CA 1
ATOM 1415 C C . ARG A 1 176 ? 7.105 22.656 -6.473 1 79.94 176 ARG A C 1
ATOM 1417 O O . ARG A 1 176 ? 8.227 22.719 -5.969 1 79.94 176 ARG A O 1
ATOM 1424 N N . GLY A 1 177 ? 6.309 23.719 -6.578 1 75.62 177 GLY A N 1
ATOM 1425 C CA . GLY A 1 177 ? 6.715 25 -6.027 1 75.62 177 GLY A CA 1
ATOM 1426 C C . GLY A 1 177 ? 7 24.953 -4.539 1 75.62 177 GLY A C 1
ATOM 1427 O O . GLY A 1 177 ? 7.996 25.5 -4.07 1 75.62 177 GLY A O 1
ATOM 1428 N N . ASP A 1 178 ? 6.234 24.203 -3.834 1 75.06 178 ASP A N 1
ATOM 1429 C CA . ASP A 1 178 ? 6.398 24.094 -2.387 1 75.06 178 ASP A CA 1
ATOM 1430 C C . ASP A 1 178 ? 7.551 23.156 -2.037 1 75.06 178 ASP A C 1
ATOM 1432 O O . ASP A 1 178 ? 8.18 23.297 -0.985 1 75.06 178 ASP A O 1
ATOM 1436 N N . LEU A 1 179 ? 7.855 22.219 -2.896 1 73 179 LEU A N 1
ATOM 1437 C CA . LEU A 1 179 ? 8.883 21.219 -2.641 1 73 179 LEU A CA 1
ATOM 1438 C C . LEU A 1 179 ? 10.266 21.766 -2.98 1 73 179 LEU A C 1
ATOM 1440 O O . LEU A 1 179 ? 11.25 21.422 -2.32 1 73 179 LEU A O 1
ATOM 1444 N N . LEU A 1 180 ? 10.32 22.547 -4.051 1 70.44 180 LEU A N 1
ATOM 1445 C CA . LEU A 1 180 ? 11.609 23.016 -4.531 1 70.44 180 LEU A CA 1
ATOM 1446 C C . LEU A 1 180 ? 11.953 24.375 -3.928 1 70.44 180 LEU A C 1
ATOM 1448 O O . LEU A 1 180 ? 13.117 24.766 -3.895 1 70.44 180 LEU A O 1
ATOM 1452 N N . ASP A 1 181 ? 11 25.297 -3.775 1 61.47 181 ASP A N 1
ATOM 1453 C CA . ASP A 1 181 ? 11.289 26.672 -3.361 1 61.47 181 ASP A CA 1
ATOM 1454 C C . ASP A 1 181 ? 12.094 26.703 -2.064 1 61.47 181 ASP A C 1
ATOM 1456 O O . ASP A 1 181 ? 12.828 27.656 -1.798 1 61.47 181 ASP A O 1
ATOM 1460 N N . GLN A 1 182 ? 12.312 25.641 -1.063 1 50.97 182 GLN A N 1
ATOM 1461 C CA . GLN A 1 182 ? 13.219 26.156 -0.046 1 50.97 182 GLN A CA 1
ATOM 1462 C C . GLN A 1 182 ? 14.672 25.844 -0.385 1 50.97 182 GLN A C 1
ATOM 1464 O O . GLN A 1 182 ? 14.961 24.766 -0.926 1 50.97 182 GLN A O 1
ATOM 1469 N N . MET B 1 1 ? 17.828 23.734 -7.422 1 45.88 1 MET B N 1
ATOM 1470 C CA . MET B 1 1 ? 17.844 22.672 -6.422 1 45.88 1 MET B CA 1
ATOM 1471 C C . MET B 1 1 ? 19.266 22.25 -6.082 1 45.88 1 MET B C 1
ATOM 1473 O O . MET B 1 1 ? 20.062 21.969 -6.977 1 45.88 1 MET B O 1
ATOM 1477 N N . GLN B 1 2 ? 19.938 22.719 -5.145 1 52.66 2 GLN B N 1
ATOM 1478 C CA . GLN B 1 2 ? 21.312 22.266 -4.902 1 52.66 2 GLN B CA 1
ATOM 1479 C C . GLN B 1 2 ? 21.359 20.766 -4.676 1 52.66 2 GLN B C 1
ATOM 1481 O O . GLN B 1 2 ? 20.719 20.234 -3.764 1 52.66 2 GLN B O 1
ATOM 1486 N N . PHE B 1 3 ? 21.469 20.062 -5.836 1 60.56 3 PHE B N 1
ATOM 1487 C CA . PHE B 1 3 ? 21.656 18.609 -5.754 1 60.56 3 PHE B CA 1
ATOM 1488 C C . PHE B 1 3 ? 22.719 18.25 -4.738 1 60.56 3 PHE B C 1
ATOM 1490 O O . PHE B 1 3 ? 23.906 18.531 -4.949 1 60.56 3 PHE B O 1
ATOM 1497 N N . ASN B 1 4 ? 22.297 18.203 -3.5 1 73.88 4 ASN B N 1
ATOM 1498 C CA . ASN B 1 4 ? 23.203 17.734 -2.449 1 73.88 4 ASN B CA 1
ATOM 1499 C C . ASN B 1 4 ? 23.281 16.203 -2.422 1 73.88 4 ASN B C 1
ATOM 1501 O O . ASN B 1 4 ? 22.438 15.523 -3.006 1 73.88 4 ASN B O 1
ATOM 1505 N N . ILE B 1 5 ? 24.312 15.648 -2.014 1 74.88 5 ILE B N 1
ATOM 1506 C CA . ILE B 1 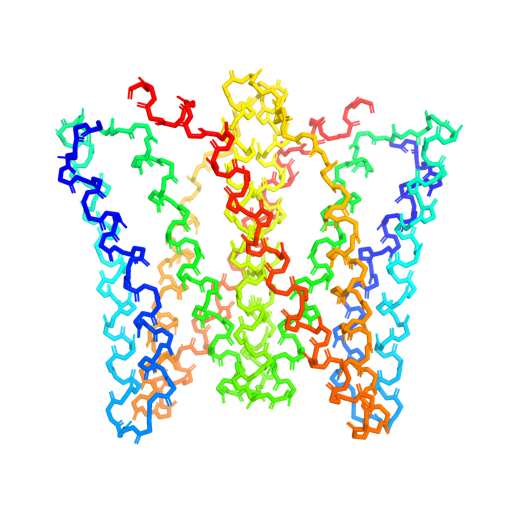5 ? 24.656 14.234 -1.991 1 74.88 5 ILE B CA 1
ATOM 1507 C C . ILE B 1 5 ? 23.484 13.414 -1.464 1 74.88 5 ILE B C 1
ATOM 1509 O O . ILE B 1 5 ? 23.078 12.43 -2.078 1 74.88 5 ILE B O 1
ATOM 1513 N N . PRO B 1 6 ? 22.797 13.93 -0.478 1 74.81 6 PRO B N 1
ATOM 1514 C CA . PRO B 1 6 ? 21.672 13.133 0.019 1 74.81 6 PRO B CA 1
ATOM 1515 C C . PRO B 1 6 ? 20.516 13.062 -0.977 1 74.81 6 PRO B C 1
ATOM 1517 O O . PRO B 1 6 ? 19.891 12.016 -1.126 1 74.81 6 PRO B O 1
ATOM 1520 N N . THR B 1 7 ? 20.344 14.078 -1.719 1 79.19 7 THR B N 1
ATOM 1521 C CA . THR B 1 7 ? 19.281 14.102 -2.709 1 79.19 7 THR B CA 1
ATOM 1522 C C . THR B 1 7 ? 19.609 13.195 -3.891 1 79.19 7 THR B C 1
ATOM 1524 O O . THR B 1 7 ? 18.734 12.531 -4.441 1 79.19 7 THR B O 1
ATOM 1527 N N . LEU B 1 8 ? 20.828 13.172 -4.16 1 81.56 8 LEU B N 1
ATOM 1528 C CA . LEU B 1 8 ? 21.266 12.328 -5.266 1 81.56 8 LEU B CA 1
ATOM 1529 C C . LEU B 1 8 ? 21.094 10.852 -4.914 1 81.56 8 LEU B C 1
ATOM 1531 O O . LEU B 1 8 ? 20.734 10.039 -5.773 1 81.56 8 LEU B O 1
ATOM 1535 N N . LEU B 1 9 ? 21.359 10.555 -3.666 1 81.12 9 LEU B N 1
ATOM 1536 C CA . LEU B 1 9 ? 21.203 9.172 -3.223 1 81.12 9 LEU B CA 1
ATOM 1537 C C . LEU B 1 9 ? 19.734 8.766 -3.232 1 81.12 9 LEU B C 1
ATOM 1539 O O . LEU B 1 9 ? 19.406 7.633 -3.578 1 81.12 9 LEU B O 1
ATOM 1543 N N . THR B 1 10 ? 18.938 9.672 -2.904 1 83.88 10 THR B N 1
ATOM 1544 C CA . THR B 1 10 ? 17.5 9.398 -2.928 1 83.88 10 THR B CA 1
ATOM 1545 C C . THR B 1 10 ? 17.016 9.195 -4.359 1 83.88 10 THR B C 1
ATOM 1547 O O . THR B 1 10 ? 16.25 8.273 -4.629 1 83.88 10 THR B O 1
ATOM 1550 N N . LEU B 1 11 ? 17.5 10.039 -5.23 1 85.75 11 LEU B N 1
ATOM 1551 C CA . LEU B 1 11 ? 17.125 9.906 -6.633 1 85.75 11 LEU B CA 1
ATOM 1552 C C . LEU B 1 11 ? 17.609 8.586 -7.203 1 85.75 11 LEU B C 1
ATOM 1554 O O . LEU B 1 11 ? 16.922 7.957 -8.008 1 85.75 11 LEU B O 1
ATOM 1558 N N . PHE B 1 12 ? 18.766 8.242 -6.777 1 87.38 12 PHE B N 1
ATOM 1559 C CA . PHE B 1 12 ? 19.297 6.945 -7.176 1 87.38 12 PHE B CA 1
ATOM 1560 C C . PHE B 1 12 ? 18.391 5.816 -6.719 1 87.38 12 PHE B C 1
ATOM 1562 O O . PHE B 1 12 ? 18.109 4.895 -7.488 1 87.38 12 PHE B O 1
ATOM 1569 N N . ARG B 1 13 ? 17.875 5.93 -5.59 1 90.06 13 ARG B N 1
ATOM 1570 C CA . ARG B 1 13 ? 16.984 4.91 -5.043 1 90.06 13 ARG B CA 1
ATOM 1571 C C . ARG B 1 13 ? 15.672 4.871 -5.805 1 90.06 13 ARG B C 1
ATOM 1573 O O . ARG B 1 13 ? 15.148 3.791 -6.094 1 90.06 13 ARG B O 1
ATOM 1580 N N . VAL B 1 14 ? 15.195 5.945 -6.125 1 88.81 14 VAL B N 1
ATOM 1581 C CA . VAL B 1 14 ? 13.945 6.039 -6.867 1 88.81 14 VAL B CA 1
ATOM 1582 C C . VAL B 1 14 ? 14.102 5.387 -8.242 1 88.81 14 VAL B C 1
ATOM 1584 O O . VAL B 1 14 ? 13.219 4.664 -8.695 1 88.81 14 VAL B O 1
ATOM 1587 N N . ILE B 1 15 ? 15.273 5.617 -8.844 1 90.5 15 ILE B N 1
ATOM 1588 C CA . ILE B 1 15 ? 15.555 5.07 -10.172 1 90.5 15 ILE B CA 1
ATOM 1589 C C . ILE B 1 15 ? 15.734 3.559 -10.07 1 90.5 15 ILE B C 1
ATOM 1591 O O . ILE B 1 15 ? 15.422 2.83 -11.016 1 90.5 15 ILE B O 1
ATOM 1595 N N . LEU B 1 16 ? 16.188 3.123 -8.977 1 91.81 16 LEU B N 1
ATOM 1596 C CA . LEU B 1 16 ? 16.438 1.701 -8.773 1 91.81 16 LEU B CA 1
ATOM 1597 C C . LEU B 1 16 ? 15.125 0.926 -8.719 1 91.81 16 LEU B C 1
ATOM 1599 O O . LEU B 1 16 ? 15.094 -0.275 -8.992 1 91.81 16 LEU B O 1
ATOM 1603 N N . ILE B 1 17 ? 14.008 1.587 -8.414 1 91.69 17 ILE B N 1
ATOM 1604 C CA . ILE B 1 17 ? 12.742 0.907 -8.195 1 91.69 17 ILE B CA 1
ATOM 1605 C C . ILE B 1 17 ? 12.266 0.259 -9.492 1 91.69 17 ILE B C 1
ATOM 1607 O O . ILE B 1 17 ? 12.008 -0.945 -9.531 1 91.69 17 ILE B O 1
ATOM 1611 N N . PRO B 1 18 ? 12.227 1.002 -10.641 1 92.56 18 PRO B N 1
ATOM 1612 C CA . PRO B 1 18 ? 11.828 0.343 -11.891 1 92.56 18 PRO B CA 1
ATOM 1613 C C . PRO B 1 18 ? 12.805 -0.756 -12.312 1 92.56 18 PRO B C 1
ATOM 1615 O O . PRO B 1 18 ? 12.383 -1.771 -12.875 1 92.56 18 PRO B O 1
ATOM 1618 N N . PHE B 1 19 ? 14.031 -0.559 -12.047 1 92.62 19 PHE B N 1
ATOM 1619 C CA . PHE B 1 19 ? 15.016 -1.587 -12.359 1 92.62 19 PHE B CA 1
ATOM 1620 C C . PHE B 1 19 ? 14.781 -2.834 -11.516 1 92.62 19 PHE B C 1
ATOM 1622 O O . PHE B 1 19 ? 14.891 -3.957 -12.016 1 92.62 19 PHE B O 1
ATOM 1629 N N . PHE B 1 20 ? 14.492 -2.549 -10.273 1 93.94 20 PHE B N 1
ATOM 1630 C CA . PHE B 1 20 ? 14.172 -3.631 -9.344 1 93.94 20 PHE B CA 1
ATOM 1631 C C . PHE B 1 20 ? 13.016 -4.469 -9.875 1 93.94 20 PHE B C 1
ATOM 1633 O O . PHE B 1 20 ? 13.102 -5.699 -9.922 1 93.94 20 PHE B O 1
ATOM 1640 N N . VAL B 1 21 ? 12.016 -3.854 -10.414 1 93.25 21 VAL B N 1
ATOM 1641 C CA . VAL B 1 21 ? 10.82 -4.531 -10.914 1 93.25 21 VAL B CA 1
ATOM 1642 C C . VAL B 1 21 ? 11.156 -5.301 -12.188 1 93.25 21 VAL B C 1
ATOM 1644 O O . VAL B 1 21 ? 10.758 -6.457 -12.344 1 93.25 21 VAL B O 1
ATOM 1647 N N . VAL B 1 22 ? 11.883 -4.668 -13.055 1 92.62 22 VAL B N 1
ATOM 1648 C CA . VAL B 1 22 ? 12.242 -5.293 -14.32 1 92.62 22 VAL B CA 1
ATOM 1649 C C . VAL B 1 22 ? 13.086 -6.539 -14.062 1 92.62 22 VAL B C 1
ATOM 1651 O O . VAL B 1 22 ? 12.828 -7.602 -14.633 1 92.62 22 VAL B O 1
ATOM 1654 N N . VAL B 1 23 ? 14.047 -6.426 -13.211 1 91.69 23 VAL B N 1
ATOM 1655 C CA . VAL B 1 23 ? 14.953 -7.527 -12.906 1 91.69 23 VAL B CA 1
ATOM 1656 C C . VAL B 1 23 ? 14.18 -8.688 -12.281 1 91.69 23 VAL B C 1
ATOM 1658 O O . VAL B 1 23 ? 14.477 -9.852 -12.539 1 91.69 23 VAL B O 1
ATOM 1661 N N . PHE B 1 24 ? 13.227 -8.375 -11.523 1 93.31 24 PHE B N 1
ATOM 1662 C CA . PHE B 1 24 ? 12.422 -9.391 -10.859 1 93.31 24 PHE B CA 1
ATOM 1663 C C . PHE B 1 24 ? 11.75 -10.297 -11.883 1 93.31 24 PHE B C 1
ATOM 1665 O O . PHE B 1 24 ? 11.57 -11.492 -11.641 1 93.31 24 PHE B O 1
ATOM 1672 N N . TYR B 1 25 ? 11.414 -9.742 -13.086 1 91.19 25 TYR B N 1
ATOM 1673 C CA . TYR B 1 25 ? 10.641 -10.508 -14.055 1 91.19 25 TYR B CA 1
ATOM 1674 C C . TYR B 1 25 ? 11.555 -11.125 -15.109 1 91.19 25 TYR B C 1
ATOM 1676 O O . TYR B 1 25 ? 11.094 -11.883 -15.969 1 91.19 25 TYR B O 1
ATOM 1684 N N . LEU B 1 26 ? 12.766 -10.828 -15.055 1 89.25 26 LEU B N 1
ATOM 1685 C CA . LEU B 1 26 ? 13.664 -11.375 -16.062 1 89.25 26 LEU B CA 1
ATOM 1686 C C . LEU B 1 26 ? 13.844 -12.883 -15.867 1 89.25 26 LEU B C 1
ATOM 1688 O O . LEU B 1 26 ? 13.961 -13.359 -14.734 1 89.25 26 LEU B O 1
ATOM 1692 N N . PRO B 1 27 ? 13.852 -13.609 -16.906 1 86.94 27 PRO B N 1
ATOM 1693 C CA . PRO B 1 27 ? 13.875 -15.078 -16.859 1 86.94 27 PRO B CA 1
ATOM 1694 C C . PRO B 1 27 ? 15.289 -15.641 -16.703 1 86.94 27 PRO B C 1
ATOM 1696 O O . PRO B 1 27 ? 15.695 -16.516 -17.484 1 86.94 27 PRO B O 1
ATOM 1699 N N . PHE B 1 28 ? 16.188 -15.055 -15.984 1 86.06 28 PHE B N 1
ATOM 1700 C CA . PHE B 1 28 ? 17.5 -15.656 -15.766 1 86.06 28 PHE B CA 1
ATOM 1701 C C . PHE B 1 28 ? 17.609 -16.219 -14.352 1 86.06 28 PHE B C 1
ATOM 1703 O O . PHE B 1 28 ? 16.922 -15.75 -13.438 1 86.06 28 PHE B O 1
ATOM 1710 N N . ALA B 1 29 ? 18.438 -17.266 -14.25 1 85.88 29 ALA B N 1
ATOM 1711 C CA . ALA B 1 29 ? 18.562 -18.031 -13.008 1 85.88 29 ALA B CA 1
ATOM 1712 C C . ALA B 1 29 ? 19 -17.125 -11.859 1 85.88 29 ALA B C 1
ATOM 1714 O O . ALA B 1 29 ? 18.594 -17.344 -10.711 1 85.88 29 ALA B O 1
ATOM 1715 N N . TRP B 1 30 ? 19.734 -16.047 -12.172 1 87.88 30 TRP B N 1
ATOM 1716 C CA . TRP B 1 30 ? 20.266 -15.211 -11.109 1 87.88 30 TRP B CA 1
ATOM 1717 C C . TRP B 1 30 ? 19.391 -13.977 -10.898 1 87.88 30 TRP B C 1
ATOM 1719 O O . TRP B 1 30 ? 19.75 -13.062 -10.156 1 87.88 30 TRP B O 1
ATOM 1729 N N . ALA B 1 31 ? 18.297 -13.961 -11.477 1 87 31 ALA B N 1
ATOM 1730 C CA . ALA B 1 31 ? 17.406 -12.805 -11.391 1 87 31 ALA B CA 1
ATOM 1731 C C . ALA B 1 31 ? 16.953 -12.57 -9.953 1 87 31 ALA B C 1
ATOM 1733 O O . ALA B 1 31 ? 16.969 -11.438 -9.461 1 87 31 ALA B O 1
ATOM 1734 N N . PRO B 1 32 ? 16.672 -13.672 -9.289 1 89.81 32 PRO B N 1
ATOM 1735 C CA . PRO B 1 32 ? 16.25 -13.453 -7.902 1 89.81 32 PRO B CA 1
ATOM 1736 C C . PRO B 1 32 ? 17.359 -12.883 -7.027 1 89.81 32 PRO B C 1
ATOM 1738 O O . PRO B 1 32 ? 17.109 -12.023 -6.184 1 89.81 32 PRO B O 1
ATOM 1741 N N . MET B 1 33 ? 18.5 -13.344 -7.25 1 91.25 33 MET B N 1
ATOM 1742 C CA . MET B 1 33 ? 19.641 -12.836 -6.48 1 91.25 33 MET B CA 1
ATOM 1743 C C . MET B 1 33 ? 19.875 -11.359 -6.781 1 91.25 33 MET B C 1
ATOM 1745 O O . MET B 1 33 ? 20.125 -10.57 -5.867 1 91.25 33 MET B O 1
ATOM 1749 N N . VAL B 1 34 ? 19.812 -11.031 -8.016 1 91.81 34 VAL B N 1
ATOM 1750 C CA . VAL B 1 34 ? 20.062 -9.648 -8.43 1 91.81 34 VAL B CA 1
ATOM 1751 C C . VAL B 1 34 ? 18.953 -8.75 -7.895 1 91.81 34 VAL B C 1
ATOM 1753 O O . VAL B 1 34 ? 19.203 -7.637 -7.434 1 91.81 34 VAL B O 1
ATOM 1756 N N . SER B 1 35 ? 17.766 -9.188 -8.008 1 92.69 35 SER B N 1
ATOM 1757 C CA . SER B 1 35 ? 16.641 -8.43 -7.457 1 92.69 35 SER B CA 1
ATOM 1758 C C . SER B 1 35 ? 16.828 -8.188 -5.965 1 92.69 35 SER B C 1
ATOM 1760 O O . SER B 1 35 ? 16.609 -7.066 -5.484 1 92.69 35 SER B O 1
ATOM 1762 N N . ALA B 1 36 ? 17.234 -9.227 -5.254 1 94.12 36 ALA B N 1
ATOM 1763 C CA . ALA B 1 36 ? 17.484 -9.086 -3.82 1 94.12 36 ALA B CA 1
ATOM 1764 C C . ALA B 1 36 ? 18.625 -8.109 -3.547 1 94.12 36 ALA B C 1
ATOM 1766 O O . ALA B 1 36 ? 18.547 -7.316 -2.604 1 94.12 36 ALA B O 1
ATOM 1767 N N . LEU B 1 37 ? 19.578 -8.156 -4.367 1 93.06 37 LEU B N 1
ATOM 1768 C CA . LEU B 1 37 ? 20.734 -7.266 -4.223 1 93.06 37 LEU B CA 1
ATOM 1769 C C . LEU B 1 37 ? 20.312 -5.812 -4.434 1 93.06 37 LEU B C 1
ATOM 1771 O O . LEU B 1 37 ? 20.734 -4.93 -3.674 1 93.06 37 LEU B O 1
ATOM 1775 N N . ILE B 1 38 ? 19.547 -5.605 -5.465 1 92.56 38 ILE B N 1
ATOM 1776 C CA . ILE B 1 38 ? 19.062 -4.254 -5.73 1 92.56 38 ILE B CA 1
ATOM 1777 C C . ILE B 1 38 ? 18.25 -3.758 -4.539 1 92.56 38 ILE B C 1
ATOM 1779 O O . ILE B 1 38 ? 18.422 -2.619 -4.098 1 92.56 38 ILE B O 1
ATOM 1783 N N . PHE B 1 39 ? 17.453 -4.594 -4.051 1 94.69 39 PHE B N 1
ATOM 1784 C CA . PHE B 1 39 ? 16.641 -4.25 -2.891 1 94.69 39 PHE B CA 1
ATOM 1785 C C . PHE B 1 39 ? 17.531 -3.906 -1.694 1 94.69 39 PHE B C 1
ATOM 1787 O O . PHE B 1 39 ? 17.297 -2.904 -1.015 1 94.69 39 PHE B O 1
ATOM 1794 N N . CYS B 1 40 ? 18.531 -4.68 -1.446 1 92.56 40 CYS B N 1
ATOM 1795 C CA . CYS B 1 40 ? 19.438 -4.465 -0.322 1 92.56 40 CYS B CA 1
ATOM 1796 C C . CYS B 1 40 ? 20.234 -3.172 -0.497 1 92.56 40 CYS B C 1
ATOM 1798 O O . CYS B 1 40 ? 20.406 -2.418 0.46 1 92.56 40 CYS B O 1
ATOM 1800 N N . ILE B 1 41 ? 20.656 -2.965 -1.651 1 91.12 41 ILE B N 1
ATOM 1801 C CA . ILE B 1 41 ? 21.406 -1.744 -1.934 1 91.12 41 ILE B CA 1
ATOM 1802 C C . ILE B 1 41 ? 20.516 -0.526 -1.671 1 91.12 41 ILE B C 1
ATOM 1804 O O . ILE B 1 41 ? 20.953 0.436 -1.032 1 91.12 41 ILE B O 1
ATOM 1808 N N . ALA B 1 42 ? 19.328 -0.665 -2.182 1 87.69 42 ALA B N 1
ATOM 1809 C CA . ALA B 1 42 ? 18.391 0.432 -1.974 1 87.69 42 ALA B CA 1
ATOM 1810 C C . ALA B 1 42 ? 18.109 0.651 -0.488 1 87.69 42 ALA B C 1
ATOM 1812 O O . ALA B 1 42 ? 18.031 1.792 -0.027 1 87.69 42 ALA B O 1
ATOM 1813 N N . ALA B 1 43 ? 18.031 -0.419 0.266 1 85 43 ALA B N 1
ATOM 1814 C CA . ALA B 1 43 ? 17.766 -0.339 1.699 1 85 43 ALA B CA 1
ATOM 1815 C C . ALA B 1 43 ? 18.969 0.222 2.453 1 85 43 ALA B C 1
ATOM 1817 O O . ALA B 1 43 ? 18.812 1.034 3.369 1 85 43 ALA B O 1
ATOM 1818 N N . ILE B 1 44 ? 20.094 -0.207 2.092 1 84.5 44 ILE B N 1
ATOM 1819 C CA . ILE B 1 44 ? 21.312 0.21 2.762 1 84.5 44 ILE B CA 1
ATOM 1820 C C . ILE B 1 44 ? 21.609 1.678 2.449 1 84.5 44 ILE B C 1
ATOM 1822 O O . ILE B 1 44 ? 22.062 2.426 3.316 1 84.5 44 ILE B O 1
ATOM 1826 N N . THR B 1 45 ? 21.344 2.078 1.241 1 83.19 45 THR B N 1
ATOM 1827 C CA . THR B 1 45 ? 21.578 3.465 0.851 1 83.19 45 THR B CA 1
ATOM 1828 C C . THR B 1 45 ? 20.703 4.41 1.681 1 83.19 45 THR B C 1
ATOM 1830 O O . THR B 1 45 ? 21.094 5.551 1.939 1 83.19 45 THR B O 1
ATOM 1833 N N . ASP B 1 46 ? 19.547 3.898 2.004 1 80.31 46 ASP B N 1
ATOM 1834 C CA . ASP B 1 46 ? 18.672 4.691 2.865 1 80.31 46 ASP B CA 1
ATOM 1835 C C . ASP B 1 46 ? 19.312 4.914 4.234 1 80.31 46 ASP B C 1
ATOM 1837 O O . ASP B 1 46 ? 19.219 6.008 4.793 1 80.31 46 ASP B O 1
ATOM 1841 N N . TRP B 1 47 ? 19.891 3.895 4.758 1 76.44 47 TRP B N 1
ATOM 1842 C CA . TRP B 1 47 ? 20.547 3.992 6.059 1 76.44 47 TRP B CA 1
ATOM 1843 C C . TRP B 1 47 ? 21.719 4.965 6.012 1 76.44 47 TRP B C 1
ATOM 1845 O O . TRP B 1 47 ? 21.938 5.73 6.953 1 76.44 47 TRP B O 1
ATOM 1855 N N . PHE B 1 48 ? 22.312 4.957 4.93 1 74.06 48 PHE B N 1
ATOM 1856 C CA . PHE B 1 48 ? 23.484 5.801 4.754 1 74.06 48 PHE B CA 1
ATOM 1857 C C . PHE B 1 48 ? 23.078 7.262 4.602 1 74.06 48 PHE B C 1
ATOM 1859 O O . PHE B 1 48 ? 23.734 8.148 5.16 1 74.06 48 PHE B O 1
ATOM 1866 N N . ASP B 1 49 ? 22.047 7.453 3.826 1 67.75 49 ASP B N 1
ATOM 1867 C CA . ASP B 1 49 ? 21.656 8.82 3.531 1 67.75 49 ASP B CA 1
ATOM 1868 C C . ASP B 1 49 ? 21.094 9.516 4.773 1 67.75 49 ASP B C 1
ATOM 1870 O O . ASP B 1 49 ? 21.297 10.719 4.965 1 67.75 49 ASP B O 1
ATOM 1874 N N . GLY B 1 50 ? 20.391 8.773 5.566 1 63.44 50 GLY B N 1
ATOM 1875 C CA . GLY B 1 50 ? 19.969 9.359 6.832 1 63.44 50 GLY B CA 1
ATOM 1876 C C . GLY B 1 50 ? 21.141 9.797 7.703 1 63.44 50 GLY B C 1
ATOM 1877 O O . GLY B 1 50 ? 21.109 10.875 8.289 1 63.44 50 GLY B O 1
ATOM 1878 N N . PHE B 1 51 ? 22.125 9.047 7.531 1 63.03 51 PHE B N 1
ATOM 1879 C CA . PHE B 1 51 ? 23.312 9.336 8.312 1 63.03 51 PHE B CA 1
ATOM 1880 C C . PHE B 1 51 ? 24.031 10.57 7.777 1 63.03 51 PHE B C 1
ATOM 1882 O O . PHE B 1 51 ? 24.438 11.445 8.547 1 63.03 51 PHE B O 1
ATOM 1889 N N . LEU B 1 52 ? 24.094 10.641 6.496 1 61.22 52 LEU B N 1
ATOM 1890 C CA . LEU B 1 52 ? 24.812 11.742 5.859 1 61.22 52 LEU B CA 1
ATOM 1891 C C . LEU B 1 52 ? 24.031 13.039 5.977 1 61.22 52 LEU B C 1
ATOM 1893 O O . LEU B 1 52 ? 24.625 14.109 6.164 1 61.22 52 LEU B O 1
ATOM 1897 N N . ALA B 1 53 ? 22.75 13.062 5.832 1 60.44 53 ALA B N 1
ATOM 1898 C CA . ALA B 1 53 ? 21.906 14.25 5.953 1 60.44 53 ALA B CA 1
ATOM 1899 C C . ALA B 1 53 ? 21.984 14.836 7.359 1 60.44 53 ALA B C 1
ATOM 1901 O O . ALA B 1 53 ? 22 16.062 7.527 1 60.44 53 ALA B O 1
ATOM 1902 N N . ARG B 1 54 ? 22.047 13.992 8.32 1 62.41 54 ARG B N 1
ATOM 1903 C CA . ARG B 1 54 ? 22.188 14.445 9.703 1 62.41 54 ARG B CA 1
ATOM 1904 C C . ARG B 1 54 ? 23.562 15.062 9.938 1 62.41 54 ARG B C 1
ATOM 1906 O O . ARG B 1 54 ? 23.688 16.062 10.656 1 62.41 54 ARG B O 1
ATOM 1913 N N . ARG B 1 55 ? 24.422 14.516 9.211 1 63.59 55 ARG B N 1
ATOM 1914 C CA . ARG B 1 55 ? 25.781 14.961 9.438 1 63.59 55 ARG B CA 1
ATOM 1915 C C . ARG B 1 55 ? 26.062 16.266 8.695 1 63.59 55 ARG B C 1
ATOM 1917 O O . ARG B 1 55 ? 26.75 17.141 9.219 1 63.59 55 ARG B O 1
ATOM 1924 N N . TRP B 1 56 ? 25.578 16.328 7.566 1 63.69 56 TRP B N 1
ATOM 1925 C CA . TRP B 1 56 ? 25.969 17.469 6.746 1 63.69 56 TRP B CA 1
ATOM 1926 C C . TRP B 1 56 ? 24.891 18.547 6.754 1 63.69 56 TRP B C 1
ATOM 1928 O O . TRP B 1 56 ? 25.062 19.594 6.145 1 63.69 56 TRP B O 1
ATOM 1938 N N . ASN B 1 57 ? 23.984 18.391 7.551 1 59.72 57 ASN B N 1
ATOM 1939 C CA . ASN B 1 57 ? 22.906 19.359 7.66 1 59.72 57 ASN B CA 1
ATOM 1940 C C . ASN B 1 57 ? 22.406 19.812 6.285 1 59.72 57 ASN B C 1
ATOM 1942 O O . ASN B 1 57 ? 22.109 20.984 6.082 1 59.72 57 ASN B O 1
ATOM 1946 N N . GLN B 1 58 ? 22.812 19.109 5.324 1 63.03 58 GLN B N 1
ATOM 1947 C CA . GLN B 1 58 ? 22.469 19.516 3.963 1 63.03 58 GLN B CA 1
ATOM 1948 C C . GLN B 1 58 ? 21.25 18.781 3.451 1 63.03 58 GLN B C 1
ATOM 1950 O O . GLN B 1 58 ? 21.344 17.641 2.971 1 63.03 58 GLN B O 1
ATOM 1955 N N . SER B 1 59 ? 20.141 19.016 4.07 1 65.31 59 SER B N 1
ATOM 1956 C CA . SER B 1 59 ? 18.984 18.328 3.48 1 65.31 59 SER B CA 1
ATOM 1957 C C . SER B 1 59 ? 18.062 19.312 2.783 1 65.31 59 SER B C 1
ATOM 1959 O O . SER B 1 59 ? 17.844 20.422 3.262 1 65.31 59 SER B O 1
ATOM 1961 N N . THR B 1 60 ? 17.828 19 1.439 1 73.44 60 THR B N 1
ATOM 1962 C CA . THR B 1 60 ? 16.797 19.766 0.757 1 73.44 60 THR B CA 1
ATOM 1963 C C . THR B 1 60 ? 15.406 19.312 1.182 1 73.44 60 THR B C 1
ATOM 1965 O O . THR B 1 60 ? 15.258 18.203 1.713 1 73.44 60 THR B O 1
ATOM 1968 N N . ARG B 1 61 ? 14.547 20.234 1.111 1 75.75 61 ARG B N 1
ATOM 1969 C CA . ARG B 1 61 ? 13.164 19.875 1.434 1 75.75 61 ARG B CA 1
ATOM 1970 C C . ARG B 1 61 ? 12.672 18.719 0.566 1 75.75 61 ARG B C 1
ATOM 1972 O O . ARG B 1 61 ? 11.984 17.828 1.053 1 75.75 61 ARG B O 1
ATOM 1979 N N . PHE B 1 62 ? 13.062 18.812 -0.696 1 79.19 62 PHE B N 1
ATOM 1980 C CA . PHE B 1 62 ? 12.664 17.766 -1.632 1 79.19 62 PHE B CA 1
ATOM 1981 C C . PHE B 1 62 ? 13.258 16.422 -1.233 1 79.19 62 PHE B C 1
ATOM 1983 O O . PHE B 1 62 ? 12.562 15.398 -1.257 1 79.19 62 PHE B O 1
ATOM 1990 N N . GLY B 1 63 ? 14.492 16.5 -0.934 1 75.69 63 GLY B N 1
ATOM 1991 C CA . GLY B 1 63 ? 15.141 15.273 -0.502 1 75.69 63 GLY B CA 1
ATOM 1992 C C . GLY B 1 63 ? 14.562 14.711 0.786 1 75.69 63 GLY B C 1
ATOM 1993 O O . GLY B 1 63 ? 14.391 13.5 0.92 1 75.69 63 GLY B O 1
ATOM 1994 N N . ALA B 1 64 ? 14.273 15.523 1.612 1 75.94 64 ALA B N 1
ATOM 1995 C CA . ALA B 1 64 ? 13.703 15.125 2.898 1 75.94 64 ALA B CA 1
ATOM 1996 C C . ALA B 1 64 ? 12.328 14.484 2.723 1 75.94 64 ALA B C 1
ATOM 1998 O O . ALA B 1 64 ? 11.961 13.57 3.465 1 75.94 64 ALA B O 1
ATOM 1999 N N . PHE B 1 65 ? 11.664 14.945 1.777 1 83.06 65 PHE B N 1
ATOM 2000 C CA . PHE B 1 65 ? 10.344 14.391 1.473 1 83.06 65 PHE B CA 1
ATOM 2001 C C . PHE B 1 65 ? 10.477 13.07 0.717 1 83.06 65 PHE B C 1
ATOM 2003 O O . PHE B 1 65 ? 9.844 12.078 1.078 1 83.06 65 PHE B O 1
ATOM 2010 N N . LEU B 1 66 ? 11.32 13.094 -0.272 1 86.12 66 LEU B N 1
ATOM 2011 C CA . LEU B 1 66 ? 11.391 11.977 -1.207 1 86.12 66 LEU B CA 1
ATOM 2012 C C . LEU B 1 66 ? 12.031 10.758 -0.55 1 86.12 66 LEU B C 1
ATOM 2014 O O . LEU B 1 66 ? 11.719 9.617 -0.906 1 86.12 66 LEU B O 1
ATOM 2018 N N . ASP B 1 67 ? 12.82 11.047 0.389 1 85.31 67 ASP B N 1
ATOM 2019 C CA . ASP B 1 67 ? 13.609 9.969 0.971 1 85.31 67 ASP B CA 1
ATOM 2020 C C . ASP B 1 67 ? 12.719 8.945 1.671 1 85.31 67 ASP B C 1
ATOM 2022 O O . ASP B 1 67 ? 12.664 7.781 1.265 1 85.31 67 ASP B O 1
ATOM 2026 N N . PRO B 1 68 ? 11.961 9.359 2.594 1 86.06 68 PRO B N 1
ATOM 2027 C CA . PRO B 1 68 ? 11.086 8.375 3.246 1 86.06 68 PRO B CA 1
ATOM 2028 C C . PRO B 1 68 ? 10.062 7.766 2.291 1 86.06 68 PRO B C 1
ATOM 2030 O O . PRO B 1 68 ? 9.688 6.602 2.445 1 86.06 68 PRO B O 1
ATOM 2033 N N . VAL B 1 69 ? 9.68 8.414 1.322 1 90.56 69 VAL B N 1
ATOM 2034 C CA . VAL B 1 69 ? 8.688 7.957 0.357 1 90.56 69 VAL B CA 1
ATOM 2035 C C . VAL B 1 69 ? 9.281 6.855 -0.517 1 90.56 69 VAL B C 1
ATOM 2037 O O . VAL B 1 69 ? 8.656 5.82 -0.739 1 90.56 69 VAL B O 1
ATOM 2040 N N . ALA B 1 70 ? 10.492 7.156 -0.96 1 91.44 70 ALA B N 1
ATOM 2041 C CA . ALA B 1 70 ? 11.172 6.191 -1.813 1 91.44 70 ALA B CA 1
ATOM 2042 C C . ALA B 1 70 ? 11.336 4.848 -1.104 1 91.44 70 ALA B C 1
ATOM 2044 O O . ALA B 1 70 ? 11.133 3.793 -1.708 1 91.44 70 ALA B O 1
ATOM 2045 N N . ASP B 1 71 ? 11.625 4.949 0.115 1 90.38 71 ASP B N 1
ATOM 2046 C CA . ASP B 1 71 ? 11.805 3.727 0.892 1 90.38 71 ASP B CA 1
ATOM 2047 C C . ASP B 1 71 ? 10.484 2.979 1.053 1 90.38 71 ASP B C 1
ATOM 2049 O O . ASP B 1 71 ? 10.43 1.761 0.865 1 90.38 71 ASP B O 1
ATOM 2053 N N . LYS B 1 72 ? 9.484 3.605 1.302 1 92.25 72 LYS B N 1
ATOM 2054 C CA . LYS B 1 72 ? 8.172 2.994 1.484 1 92.25 72 LYS B CA 1
ATOM 2055 C C . LYS B 1 72 ? 7.66 2.385 0.182 1 92.25 72 LYS B C 1
ATOM 2057 O O . LYS B 1 72 ? 7.07 1.304 0.185 1 92.25 72 LYS B O 1
ATOM 2062 N N . VAL B 1 73 ? 7.891 3.074 -0.822 1 94.5 73 VAL B N 1
ATOM 2063 C CA . VAL B 1 73 ? 7.426 2.613 -2.127 1 94.5 73 VAL B CA 1
ATOM 2064 C C . VAL B 1 73 ? 8.172 1.341 -2.521 1 94.5 73 VAL B C 1
ATOM 2066 O O . VAL B 1 73 ? 7.562 0.373 -2.98 1 94.5 73 VAL B O 1
ATOM 2069 N N . LEU B 1 74 ? 9.477 1.415 -2.357 1 93.69 74 LEU B N 1
ATOM 2070 C CA . LEU B 1 74 ? 10.281 0.241 -2.672 1 93.69 74 LEU B CA 1
ATOM 2071 C C . LEU B 1 74 ? 9.812 -0.972 -1.877 1 93.69 74 LEU B C 1
ATOM 2073 O O . LEU B 1 74 ? 9.656 -2.062 -2.434 1 93.69 74 LEU B O 1
ATOM 2077 N N . VAL B 1 75 ? 9.555 -0.775 -0.642 1 94.69 75 VAL B N 1
ATOM 2078 C CA . VAL B 1 75 ? 9.133 -1.858 0.239 1 94.69 75 VAL B CA 1
ATOM 2079 C C . VAL B 1 75 ? 7.75 -2.354 -0.18 1 94.69 75 VAL B C 1
ATOM 2081 O O . VAL B 1 75 ? 7.512 -3.561 -0.247 1 94.69 75 VAL B O 1
ATOM 2084 N N . ALA B 1 76 ? 6.883 -1.494 -0.467 1 95.69 76 ALA B N 1
ATOM 2085 C CA . ALA B 1 76 ? 5.539 -1.869 -0.9 1 95.69 76 ALA B CA 1
ATOM 2086 C C . ALA B 1 76 ? 5.586 -2.678 -2.193 1 95.69 76 ALA B C 1
ATOM 2088 O O . ALA B 1 76 ? 4.902 -3.697 -2.318 1 95.69 76 ALA B O 1
ATOM 2089 N N . ILE B 1 77 ? 6.352 -2.219 -3.102 1 95.81 77 ILE B N 1
ATOM 2090 C CA . ILE B 1 77 ? 6.484 -2.914 -4.375 1 95.81 77 ILE B CA 1
ATOM 2091 C C . ILE B 1 77 ? 7.086 -4.297 -4.148 1 95.81 77 ILE B C 1
ATOM 2093 O O . ILE B 1 77 ? 6.633 -5.285 -4.73 1 95.81 77 ILE B O 1
ATOM 2097 N N . ALA B 1 78 ? 8.094 -4.332 -3.309 1 95.75 78 ALA B N 1
ATOM 2098 C CA . ALA B 1 78 ? 8.711 -5.617 -2.982 1 95.75 78 ALA B CA 1
ATOM 2099 C C . ALA B 1 78 ? 7.688 -6.574 -2.377 1 95.75 78 ALA B C 1
ATOM 2101 O O . ALA B 1 78 ? 7.688 -7.77 -2.686 1 95.75 78 ALA B O 1
ATOM 2102 N N . MET B 1 79 ? 6.852 -6.066 -1.552 1 96.56 79 MET B N 1
ATOM 2103 C CA . MET B 1 79 ? 5.828 -6.887 -0.911 1 96.56 79 MET B CA 1
ATOM 2104 C C . MET B 1 79 ? 4.855 -7.449 -1.942 1 96.56 79 MET B C 1
ATOM 2106 O O . MET B 1 79 ? 4.488 -8.625 -1.882 1 96.56 79 MET B O 1
ATOM 2110 N N . VAL B 1 80 ? 4.488 -6.652 -2.871 1 95.44 80 VAL B N 1
ATOM 2111 C CA . VAL B 1 80 ? 3.549 -7.078 -3.904 1 95.44 80 VAL B CA 1
ATOM 2112 C C . VAL B 1 80 ? 4.211 -8.117 -4.805 1 95.44 80 VAL B C 1
ATOM 2114 O O . VAL B 1 80 ? 3.584 -9.117 -5.172 1 95.44 80 VAL B O 1
ATOM 2117 N N . LEU B 1 81 ? 5.469 -7.918 -5.125 1 94.75 81 LEU B N 1
ATOM 2118 C CA . LEU B 1 81 ? 6.188 -8.844 -5.996 1 94.75 81 LEU B CA 1
ATOM 2119 C C . LEU B 1 81 ? 6.367 -10.203 -5.324 1 94.75 81 LEU B C 1
ATOM 2121 O O . LEU B 1 81 ? 6.184 -11.242 -5.961 1 94.75 81 LEU B O 1
ATOM 2125 N N . VAL B 1 82 ? 6.766 -10.148 -4.062 1 93.94 82 VAL B N 1
ATOM 2126 C CA . VAL B 1 82 ? 6.949 -11.406 -3.342 1 93.94 82 VAL B CA 1
ATOM 2127 C C . VAL B 1 82 ? 5.617 -12.141 -3.23 1 93.94 82 VAL B C 1
ATOM 2129 O O . VAL B 1 82 ? 5.57 -13.367 -3.307 1 93.94 82 VAL B O 1
ATOM 2132 N N . THR B 1 83 ? 4.543 -11.414 -3.027 1 93.69 83 THR B N 1
ATOM 2133 C CA . THR B 1 83 ? 3.209 -11.992 -2.969 1 93.69 83 THR B CA 1
ATOM 2134 C C . THR B 1 83 ? 2.865 -12.695 -4.281 1 93.69 83 THR B C 1
ATOM 2136 O O . THR B 1 83 ? 2.293 -13.781 -4.281 1 93.69 83 THR B O 1
ATOM 2139 N N . GLU B 1 84 ? 3.191 -12.016 -5.383 1 91.19 84 GLU B N 1
ATOM 2140 C CA . GLU B 1 84 ? 2.945 -12.609 -6.688 1 91.19 84 GLU B CA 1
ATOM 2141 C C . GLU B 1 84 ? 3.73 -13.914 -6.855 1 91.19 84 GLU B C 1
ATOM 2143 O O . GLU B 1 84 ? 3.188 -14.914 -7.328 1 91.19 84 GLU B O 1
ATOM 2148 N N . HIS B 1 85 ? 4.961 -13.898 -6.438 1 90.5 85 HIS B N 1
ATOM 2149 C CA . HIS B 1 85 ? 5.84 -15.039 -6.66 1 90.5 85 HIS B CA 1
ATOM 2150 C C . HIS B 1 85 ? 5.387 -16.25 -5.852 1 90.5 85 HIS B C 1
ATOM 2152 O O . HIS B 1 85 ? 5.285 -17.359 -6.387 1 90.5 85 HIS B O 1
ATOM 2158 N N . TYR B 1 86 ? 5.172 -16.109 -4.605 1 90.75 86 TYR B N 1
ATOM 2159 C CA . TYR B 1 86 ? 4.871 -17.234 -3.729 1 90.75 86 TYR B CA 1
ATOM 2160 C C . TYR B 1 86 ? 3.41 -17.656 -3.861 1 90.75 86 TYR B C 1
ATOM 2162 O O . TYR B 1 86 ? 3.066 -18.812 -3.619 1 90.75 86 TYR B O 1
ATOM 2170 N N . HIS B 1 87 ? 2.564 -16.734 -4.242 1 88.19 87 HIS B N 1
ATOM 2171 C CA . HIS B 1 87 ? 1.154 -17.047 -4.453 1 88.19 87 HIS B CA 1
ATOM 2172 C C . HIS B 1 87 ? 0.598 -17.891 -3.318 1 88.19 87 HIS B C 1
ATOM 2174 O O . HIS B 1 87 ? -0.002 -18.938 -3.561 1 88.19 87 HIS B O 1
ATOM 2180 N N . SER B 1 88 ? 0.92 -17.578 -2.102 1 90.75 88 SER B N 1
ATOM 2181 C CA . SER B 1 88 ? 0.496 -18.297 -0.905 1 90.75 88 SER B CA 1
ATOM 2182 C C . SER B 1 88 ? -0.017 -17.344 0.165 1 90.75 88 SER B C 1
ATOM 2184 O O . SER B 1 88 ? 0.488 -16.219 0.3 1 90.75 88 SER B O 1
ATOM 2186 N N . TRP B 1 89 ? -0.918 -17.891 0.94 1 90.75 89 TRP B N 1
ATOM 2187 C CA . TRP B 1 89 ? -1.551 -17.047 1.955 1 90.75 89 TRP B CA 1
ATOM 2188 C C . TRP B 1 89 ? -0.547 -16.641 3.029 1 90.75 89 TRP B C 1
ATOM 2190 O O . TRP B 1 89 ? -0.688 -15.594 3.652 1 90.75 89 TRP B O 1
ATOM 2200 N N . TRP B 1 90 ? 0.447 -17.422 3.256 1 90.69 90 TRP B N 1
ATOM 2201 C CA . TRP B 1 90 ? 1.393 -17.156 4.336 1 90.69 90 TRP B CA 1
ATOM 2202 C C . TRP B 1 90 ? 2.277 -15.969 4.004 1 90.69 90 TRP B C 1
ATOM 2204 O O . TRP B 1 90 ? 2.902 -15.383 4.895 1 90.69 90 TRP B O 1
ATOM 2214 N N . VAL B 1 91 ? 2.369 -15.602 2.746 1 92.56 91 VAL B N 1
ATOM 2215 C CA . VAL B 1 91 ? 3.133 -14.422 2.357 1 92.56 91 VAL B CA 1
ATOM 2216 C C . VAL B 1 91 ? 2.184 -13.25 2.1 1 92.56 91 VAL B C 1
ATOM 2218 O O . VAL B 1 91 ? 2.479 -12.109 2.465 1 92.56 91 VAL B O 1
ATOM 2221 N N . THR B 1 92 ? 1.027 -13.586 1.586 1 93.94 92 THR B N 1
ATOM 2222 C CA . THR B 1 92 ? 0.071 -12.57 1.165 1 93.94 92 THR B CA 1
ATOM 2223 C C . THR B 1 92 ? -0.521 -11.852 2.373 1 93.94 92 THR B C 1
ATOM 2225 O O . THR B 1 92 ? -0.634 -10.625 2.377 1 93.94 92 THR B O 1
ATOM 2228 N N . LEU B 1 93 ? -0.812 -12.562 3.434 1 94.25 93 LEU B N 1
ATOM 2229 C CA . LEU B 1 93 ? -1.488 -11.977 4.586 1 94.25 93 LEU B CA 1
ATOM 2230 C C . LEU B 1 93 ? -0.572 -11 5.316 1 94.25 93 LEU B C 1
ATOM 2232 O O . LEU B 1 93 ? -0.967 -9.875 5.613 1 94.25 93 LEU B O 1
ATOM 2236 N N . PRO B 1 94 ? 0.642 -11.422 5.562 1 95.62 94 PRO B N 1
ATOM 2237 C CA . PRO B 1 94 ? 1.548 -10.461 6.188 1 95.62 94 PRO B CA 1
ATOM 2238 C C . PRO B 1 94 ? 1.794 -9.227 5.316 1 95.62 94 PRO B C 1
ATOM 2240 O O . PRO B 1 94 ? 1.83 -8.102 5.824 1 95.62 94 PRO B O 1
ATOM 2243 N N . ALA B 1 95 ? 1.969 -9.43 4.027 1 96 95 ALA B N 1
ATOM 2244 C CA . ALA B 1 95 ? 2.188 -8.312 3.111 1 96 95 ALA B CA 1
ATOM 2245 C C . ALA B 1 95 ? 0.992 -7.367 3.105 1 96 95 ALA B C 1
ATOM 2247 O O . ALA B 1 95 ? 1.157 -6.152 3.221 1 96 95 ALA B O 1
ATOM 2248 N N . ALA B 1 96 ? -0.2 -7.922 3.012 1 95.81 96 ALA B N 1
ATOM 2249 C CA . ALA B 1 96 ? -1.426 -7.129 2.998 1 95.81 96 ALA B CA 1
ATOM 2250 C C . ALA B 1 96 ? -1.589 -6.352 4.301 1 95.81 96 ALA B C 1
ATOM 2252 O O . ALA B 1 96 ? -1.987 -5.184 4.289 1 95.81 96 ALA B O 1
ATOM 2253 N N . THR B 1 97 ? -1.253 -7.016 5.34 1 95 97 THR B N 1
ATOM 2254 C CA . THR B 1 97 ? -1.366 -6.395 6.656 1 95 97 THR B CA 1
ATOM 2255 C C . THR B 1 97 ? -0.394 -5.227 6.785 1 95 97 THR B C 1
ATOM 2257 O O . THR B 1 97 ? -0.759 -4.164 7.289 1 95 97 THR B O 1
ATOM 2260 N N . MET B 1 98 ? 0.787 -5.406 6.324 1 96 98 MET B N 1
ATOM 2261 C CA . MET B 1 98 ? 1.805 -4.367 6.449 1 96 98 MET B CA 1
ATOM 2262 C C . MET B 1 98 ? 1.504 -3.199 5.516 1 96 98 MET B C 1
ATOM 2264 O O . MET B 1 98 ? 1.725 -2.041 5.875 1 96 98 MET B O 1
ATOM 2268 N N . ILE B 1 99 ? 0.967 -3.477 4.387 1 95.44 99 ILE B N 1
ATOM 2269 C CA . ILE B 1 99 ? 0.56 -2.42 3.467 1 95.44 99 ILE B CA 1
ATOM 2270 C C . ILE B 1 99 ? -0.615 -1.646 4.059 1 95.44 99 ILE B C 1
ATOM 2272 O O . ILE B 1 99 ? -0.623 -0.412 4.043 1 95.44 99 ILE B O 1
ATOM 2276 N N . ALA B 1 100 ? -1.557 -2.373 4.582 1 94.81 100 ALA B N 1
ATOM 2277 C CA . ALA B 1 100 ? -2.709 -1.751 5.23 1 94.81 100 ALA B CA 1
ATOM 2278 C C . ALA B 1 100 ? -2.271 -0.836 6.371 1 94.81 100 ALA B C 1
ATOM 2280 O O . ALA B 1 100 ? -2.775 0.281 6.508 1 94.81 100 ALA B O 1
ATOM 2281 N N . ARG B 1 101 ? -1.386 -1.297 7.078 1 93.56 101 ARG B N 1
ATOM 2282 C CA . ARG B 1 101 ? -0.869 -0.504 8.188 1 93.56 101 ARG B CA 1
ATOM 2283 C C . ARG B 1 101 ? -0.226 0.785 7.691 1 93.56 101 ARG B C 1
ATOM 2285 O O . ARG B 1 101 ? -0.402 1.847 8.297 1 93.56 101 ARG B O 1
ATOM 2292 N N . GLU B 1 102 ? 0.539 0.676 6.738 1 92.06 102 GLU B N 1
ATOM 2293 C CA . GLU B 1 102 ? 1.17 1.866 6.18 1 92.06 102 GLU B CA 1
ATOM 2294 C C . GLU B 1 102 ? 0.127 2.902 5.77 1 92.06 102 GLU B C 1
ATOM 2296 O O . GLU B 1 102 ? 0.303 4.098 6.012 1 92.06 102 GLU B O 1
ATOM 2301 N N . ILE B 1 103 ? -0.912 2.467 5.18 1 91.44 103 ILE B N 1
ATOM 2302 C CA . ILE B 1 103 ? -1.988 3.34 4.723 1 91.44 103 ILE B CA 1
ATOM 2303 C C . ILE B 1 103 ? -2.682 3.975 5.93 1 91.44 103 ILE B C 1
ATOM 2305 O O . ILE B 1 103 ? -2.902 5.188 5.957 1 91.44 103 ILE B O 1
ATOM 2309 N N . ILE B 1 104 ? -2.928 3.197 6.926 1 92.12 104 ILE B N 1
ATOM 2310 C CA . ILE B 1 104 ? -3.625 3.656 8.117 1 92.12 104 ILE B CA 1
ATOM 2311 C C . ILE B 1 104 ? -2.777 4.703 8.844 1 92.12 104 ILE B C 1
ATOM 2313 O O . ILE B 1 104 ? -3.271 5.777 9.188 1 92.12 104 ILE B O 1
ATOM 2317 N N . ILE B 1 105 ? -1.561 4.418 8.984 1 90.38 105 ILE B N 1
ATOM 2318 C CA . ILE B 1 105 ? -0.668 5.301 9.727 1 90.38 105 ILE B CA 1
ATOM 2319 C C . ILE B 1 105 ? -0.444 6.59 8.938 1 90.38 105 ILE B C 1
ATOM 2321 O O . ILE B 1 105 ? -0.385 7.676 9.523 1 90.38 105 ILE B O 1
ATOM 2325 N N . SER B 1 106 ? -0.273 6.469 7.676 1 89.38 106 SER B N 1
ATOM 2326 C CA . SER B 1 106 ? -0.121 7.668 6.855 1 89.38 106 SER B CA 1
ATOM 2327 C C . SER B 1 106 ? -1.343 8.57 6.969 1 89.38 106 SER B C 1
ATOM 2329 O O . SER B 1 106 ? -1.209 9.797 7.062 1 89.38 106 SER B O 1
ATOM 2331 N N . ALA B 1 107 ? -2.49 7.992 6.953 1 89.31 107 ALA B N 1
ATOM 2332 C CA . ALA B 1 107 ? -3.721 8.766 7.105 1 89.31 107 ALA B CA 1
ATOM 2333 C C . ALA B 1 107 ? -3.791 9.422 8.477 1 89.31 107 ALA B C 1
ATOM 2335 O O . ALA B 1 107 ? -4.199 10.578 8.602 1 89.31 107 ALA B O 1
ATOM 2336 N N . LEU B 1 108 ? -3.396 8.711 9.43 1 88.06 108 LEU B N 1
ATOM 2337 C CA . LEU B 1 108 ? -3.398 9.227 10.797 1 88.06 108 LEU B CA 1
ATOM 2338 C C . LEU B 1 108 ? -2.439 10.406 10.93 1 88.06 108 LEU B C 1
ATOM 2340 O O . LEU B 1 108 ? -2.781 11.43 11.531 1 88.06 108 LEU B O 1
ATOM 2344 N N . ARG B 1 109 ? -1.317 10.266 10.352 1 86.62 109 ARG B N 1
ATOM 2345 C CA . ARG B 1 109 ? -0.322 11.328 10.422 1 86.62 109 ARG B CA 1
ATOM 2346 C C . ARG B 1 109 ? -0.794 12.57 9.672 1 86.62 109 ARG B C 1
ATOM 2348 O O . ARG B 1 109 ? -0.53 13.703 10.102 1 86.62 109 ARG B O 1
ATOM 2355 N N . GLU B 1 110 ? -1.345 12.289 8.562 1 84.12 110 GLU B N 1
ATOM 2356 C CA . GLU B 1 110 ? -1.931 13.398 7.812 1 84.12 110 GLU B CA 1
ATOM 2357 C C . GLU B 1 110 ? -2.982 14.133 8.641 1 84.12 110 GLU B C 1
ATOM 2359 O O . GLU B 1 110 ? -2.998 15.359 8.68 1 84.12 110 GLU B O 1
ATOM 2364 N N . TRP B 1 111 ? -3.771 13.391 9.266 1 84.25 111 TRP B N 1
ATOM 2365 C CA . TRP B 1 111 ? -4.84 13.961 10.086 1 84.25 111 TRP B CA 1
ATOM 2366 C C . TRP B 1 111 ? -4.27 14.734 11.266 1 84.25 111 TRP B C 1
ATOM 2368 O O . TRP B 1 111 ? -4.723 15.836 11.578 1 84.25 111 TRP B O 1
ATOM 2378 N N . MET B 1 112 ? -3.328 14.227 11.914 1 83.38 112 MET B N 1
ATOM 2379 C CA . MET B 1 112 ? -2.699 14.883 13.062 1 83.38 112 MET B CA 1
ATOM 2380 C C . MET B 1 112 ? -1.969 16.156 12.633 1 83.38 112 MET B C 1
ATOM 2382 O O . MET B 1 112 ? -1.955 17.141 13.367 1 83.38 112 MET B O 1
ATOM 2386 N N . ALA B 1 113 ? -1.376 16.047 11.492 1 82.81 113 ALA B N 1
ATOM 2387 C CA . ALA B 1 113 ? -0.695 17.234 10.969 1 82.81 113 ALA B CA 1
ATOM 2388 C C . ALA B 1 113 ? -1.686 18.359 10.695 1 82.81 113 ALA B C 1
ATOM 2390 O O . ALA B 1 113 ? -1.37 19.531 10.898 1 82.81 113 ALA B O 1
ATOM 2391 N N . GLU B 1 114 ? -2.828 18 10.266 1 79.44 114 GLU B N 1
ATOM 2392 C CA . GLU B 1 114 ? -3.865 19 10 1 79.44 114 GLU B CA 1
ATOM 2393 C C . GLU B 1 114 ? -4.328 19.656 11.297 1 79.44 114 GLU B C 1
ATOM 2395 O O . GLU B 1 114 ? -4.73 20.828 11.289 1 79.44 114 GLU B O 1
ATOM 2400 N N . LEU B 1 115 ? -4.238 18.922 12.344 1 78.31 115 LEU B N 1
ATOM 2401 C CA . LEU B 1 115 ? -4.641 19.453 13.641 1 78.31 115 LEU B CA 1
ATOM 2402 C C . LEU B 1 115 ? -3.498 20.234 14.289 1 78.31 115 LEU B C 1
ATOM 2404 O O . LEU B 1 115 ? -3.662 20.797 15.375 1 78.31 115 LEU B O 1
ATOM 2408 N N . GLY B 1 116 ? -2.391 20.281 13.547 1 77.19 116 GLY B N 1
ATOM 2409 C CA . GLY B 1 116 ? -1.234 20.953 14.102 1 77.19 116 GLY B CA 1
ATOM 2410 C C . GLY B 1 116 ? -0.523 20.156 15.172 1 77.19 116 GLY B C 1
ATOM 2411 O O . GLY B 1 116 ? 0.276 20.703 15.938 1 77.19 116 GLY B O 1
ATOM 2412 N N . LYS B 1 117 ? -1.021 19.031 15.352 1 76.06 117 LYS B N 1
ATOM 2413 C CA . LYS B 1 117 ? -0.409 18.172 16.359 1 76.06 117 LYS B CA 1
ATOM 2414 C C . LYS B 1 117 ? 0.679 17.297 15.75 1 76.06 117 LYS B C 1
ATOM 2416 O O . LYS B 1 117 ? 0.554 16.844 14.609 1 76.06 117 LYS B O 1
ATOM 2421 N N . ARG B 1 118 ? 1.883 17.469 16.344 1 63 118 ARG B N 1
ATOM 2422 C CA . ARG B 1 118 ? 2.914 16.531 15.891 1 63 118 ARG B CA 1
ATOM 2423 C C . ARG B 1 118 ? 2.734 15.164 16.531 1 63 118 ARG B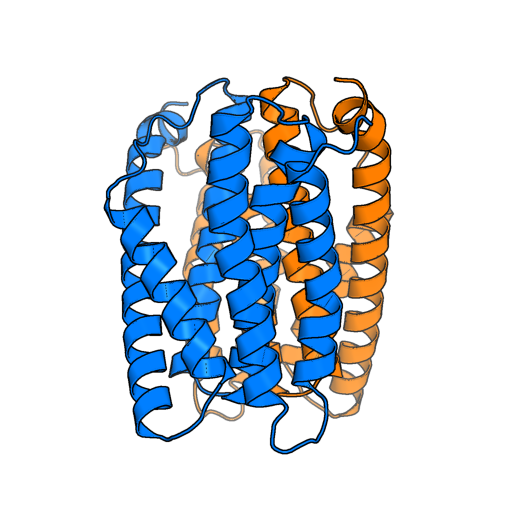 C 1
ATOM 2425 O O . ARG B 1 118 ? 2.229 15.062 17.656 1 63 118 ARG B O 1
ATOM 2432 N N . SER B 1 119 ? 2.812 14.148 15.727 1 57 119 SER B N 1
ATOM 2433 C CA . SER B 1 119 ? 2.635 12.789 16.234 1 57 119 SER B CA 1
ATOM 2434 C C . SER B 1 119 ? 3.523 12.531 17.438 1 57 119 SER B C 1
ATOM 2436 O O . SER B 1 119 ? 4.746 12.68 17.375 1 57 119 SER B O 1
ATOM 2438 N N . SER B 1 120 ? 3.025 12.781 18.688 1 53.06 120 SER B N 1
ATOM 2439 C CA . SER B 1 120 ? 3.748 12.531 19.922 1 53.06 120 SER B CA 1
ATOM 2440 C C . SER B 1 120 ? 4.164 11.07 20.047 1 53.06 120 SER B C 1
ATOM 2442 O O . SER B 1 120 ? 4.688 10.648 21.078 1 53.06 120 SER B O 1
ATOM 2444 N N . VAL B 1 121 ? 3.781 10.344 19.109 1 54.88 121 VAL B N 1
ATOM 2445 C CA . VAL B 1 121 ? 4.078 8.977 19.531 1 54.88 121 VAL B CA 1
ATOM 2446 C C . VAL B 1 121 ? 5.543 8.656 19.25 1 54.88 121 VAL B C 1
ATOM 2448 O O . VAL B 1 121 ? 5.98 8.68 18.094 1 54.88 121 VAL B O 1
ATOM 2451 N N . ALA B 1 122 ? 6.438 8.812 20.312 1 51.69 122 ALA B N 1
ATOM 2452 C CA . ALA B 1 122 ? 7.855 8.484 20.375 1 51.69 122 ALA B CA 1
ATOM 2453 C C . ALA B 1 122 ? 8.148 7.191 19.609 1 51.69 122 ALA B C 1
ATOM 2455 O O . ALA B 1 122 ? 7.371 6.238 19.672 1 51.69 122 ALA B O 1
ATOM 2456 N N . VAL B 1 123 ? 8.93 7.305 18.516 1 56.22 123 VAL B N 1
ATOM 2457 C CA . VAL B 1 123 ? 9.531 6.172 17.812 1 56.22 123 VAL B CA 1
ATOM 2458 C C . VAL B 1 123 ? 9.961 5.113 18.828 1 56.22 123 VAL B C 1
ATOM 2460 O O . VAL B 1 123 ? 10.773 5.391 19.719 1 56.22 123 VAL B O 1
ATOM 2463 N N . SER B 1 124 ? 9.047 4.172 19.156 1 62.75 124 SER B N 1
ATOM 2464 C CA . SER B 1 124 ? 9.383 3.076 20.062 1 62.75 124 SER B CA 1
ATOM 2465 C C . SER B 1 124 ? 10.414 2.143 19.453 1 62.75 124 SER B C 1
ATOM 2467 O O . SER B 1 124 ? 10.602 2.125 18.234 1 62.75 124 SER B O 1
ATOM 2469 N N . TRP B 1 125 ? 11.469 1.73 20.141 1 67.88 125 TRP B N 1
ATOM 2470 C CA . TRP B 1 125 ? 12.398 0.664 19.781 1 67.88 125 TRP B CA 1
ATOM 2471 C C . TRP B 1 125 ? 11.695 -0.413 18.969 1 67.88 125 TRP B C 1
ATOM 2473 O O . TRP B 1 125 ? 12.32 -1.083 18.141 1 67.88 125 TRP B O 1
ATOM 2483 N N . ILE B 1 126 ? 10.5 -0.463 19 1 74.25 126 ILE B N 1
ATOM 2484 C CA . ILE B 1 126 ? 9.711 -1.467 18.297 1 74.25 126 ILE B CA 1
ATOM 2485 C C . ILE B 1 126 ? 9.688 -1.152 16.797 1 74.25 126 ILE B C 1
ATOM 2487 O O . ILE B 1 126 ? 9.742 -2.061 15.969 1 74.25 126 ILE B O 1
ATOM 2491 N N . GLY B 1 127 ? 9.781 0.074 16.547 1 74.62 127 GLY B N 1
ATOM 2492 C CA . GLY B 1 127 ? 9.766 0.482 15.148 1 74.62 127 GLY B CA 1
ATOM 2493 C C . GLY B 1 127 ? 11.016 0.07 14.391 1 74.62 127 GLY B C 1
ATOM 2494 O O . GLY B 1 127 ? 10.938 -0.388 13.25 1 74.62 127 GLY B O 1
ATOM 2495 N N . LYS B 1 128 ? 12.086 0.09 15.047 1 78.56 128 LYS B N 1
ATOM 2496 C CA . LYS B 1 128 ? 13.352 -0.271 14.414 1 78.56 128 LYS B CA 1
ATOM 2497 C C . LYS B 1 128 ? 13.43 -1.774 14.164 1 78.56 128 LYS B C 1
ATOM 2499 O O . LYS B 1 128 ? 13.883 -2.209 13.102 1 78.56 128 LYS B O 1
ATOM 2504 N N . VAL B 1 129 ? 13.016 -2.506 15.086 1 84.75 129 VAL B N 1
ATOM 2505 C CA . VAL B 1 129 ? 13.055 -3.959 14.961 1 84.75 129 VAL B CA 1
ATOM 2506 C C . VAL B 1 129 ? 12.102 -4.406 13.859 1 84.75 129 VAL B C 1
ATOM 2508 O O . VAL B 1 129 ? 12.422 -5.293 13.062 1 84.75 129 VAL B O 1
ATOM 2511 N N . LYS B 1 130 ? 11.07 -3.721 13.867 1 88.19 130 LYS B N 1
ATOM 2512 C CA . LYS B 1 130 ? 10.086 -4.07 12.852 1 88.19 130 LYS B CA 1
ATOM 2513 C C . LYS B 1 130 ? 10.625 -3.818 11.445 1 88.19 130 LYS B C 1
ATOM 2515 O O . LYS B 1 130 ? 10.469 -4.656 10.562 1 88.19 130 LYS B O 1
ATOM 2520 N N . THR B 1 131 ? 11.227 -2.727 11.297 1 85.94 131 THR B N 1
ATOM 2521 C CA . THR B 1 131 ? 11.742 -2.359 9.977 1 85.94 131 THR B CA 1
ATOM 2522 C C . THR B 1 131 ? 12.875 -3.287 9.562 1 85.94 131 THR B C 1
ATOM 2524 O O . THR B 1 131 ? 12.922 -3.75 8.422 1 85.94 131 THR B O 1
ATOM 2527 N N . THR B 1 132 ? 13.672 -3.58 10.492 1 88.31 132 THR B N 1
ATOM 2528 C CA . THR B 1 132 ? 14.773 -4.488 10.203 1 88.31 132 THR B CA 1
ATOM 2529 C C . THR B 1 132 ? 14.258 -5.875 9.844 1 88.31 132 THR B C 1
ATOM 2531 O O . THR B 1 132 ? 14.703 -6.477 8.859 1 88.31 132 THR B O 1
ATOM 2534 N N . ALA B 1 133 ? 13.344 -6.332 10.625 1 92.44 133 ALA B N 1
ATOM 2535 C CA . ALA B 1 133 ? 12.758 -7.641 10.352 1 92.44 133 ALA B CA 1
ATOM 2536 C C . ALA B 1 133 ? 12.086 -7.668 8.977 1 92.44 133 ALA B C 1
ATOM 2538 O O . ALA B 1 133 ? 12.25 -8.633 8.219 1 92.44 133 ALA B O 1
ATOM 2539 N N . GLN B 1 134 ? 11.391 -6.68 8.711 1 94.31 134 GLN B N 1
ATOM 2540 C CA . GLN B 1 134 ? 10.688 -6.586 7.434 1 94.31 134 GLN B CA 1
ATOM 2541 C C . GLN B 1 134 ? 11.68 -6.57 6.27 1 94.31 134 GLN B C 1
ATOM 2543 O O . GLN B 1 134 ? 11.508 -7.305 5.297 1 94.31 134 GLN B O 1
ATOM 2548 N N . MET B 1 135 ? 12.727 -5.785 6.391 1 93.94 135 MET B N 1
ATOM 2549 C CA . MET B 1 135 ? 13.703 -5.645 5.312 1 93.94 135 MET B CA 1
ATOM 2550 C C . MET B 1 135 ? 14.461 -6.949 5.09 1 93.94 135 MET B C 1
ATOM 2552 O O . MET B 1 135 ? 14.672 -7.363 3.947 1 93.94 135 MET B O 1
ATOM 2556 N N . VAL B 1 136 ? 14.82 -7.543 6.148 1 93.62 136 VAL B N 1
ATOM 2557 C CA . VAL B 1 136 ? 15.547 -8.797 6.043 1 93.62 136 VAL B CA 1
ATOM 2558 C C . VAL B 1 136 ? 14.641 -9.883 5.465 1 93.62 136 VAL B C 1
ATOM 2560 O O . VAL B 1 136 ? 15.055 -10.648 4.598 1 93.62 136 VAL B O 1
ATOM 2563 N N . ALA B 1 137 ? 13.461 -9.914 5.945 1 95.69 137 ALA B N 1
ATOM 2564 C CA . ALA B 1 137 ? 12.5 -10.883 5.43 1 95.69 137 ALA B CA 1
ATOM 2565 C C . ALA B 1 137 ? 12.312 -10.727 3.922 1 95.69 137 ALA B C 1
ATOM 2567 O O . ALA B 1 137 ? 12.375 -11.711 3.178 1 95.69 137 ALA B O 1
ATOM 2568 N N . LEU B 1 138 ? 12.164 -9.539 3.514 1 95.69 138 LEU B N 1
ATOM 2569 C CA . LEU B 1 138 ? 11.93 -9.289 2.096 1 95.69 138 LEU B CA 1
ATOM 2570 C C . LEU B 1 138 ? 13.156 -9.656 1.271 1 95.69 138 LEU B C 1
ATOM 2572 O O . LEU B 1 138 ? 13.031 -10.227 0.186 1 95.69 138 LEU B O 1
ATOM 2576 N N . ALA B 1 139 ? 14.289 -9.281 1.788 1 94.88 139 ALA B N 1
ATOM 2577 C CA . ALA B 1 139 ? 15.523 -9.625 1.082 1 94.88 139 ALA B CA 1
ATOM 2578 C C . ALA B 1 139 ? 15.656 -11.133 0.892 1 94.88 139 ALA B C 1
ATOM 2580 O O . ALA B 1 139 ? 16.016 -11.602 -0.191 1 94.88 139 ALA B O 1
ATOM 2581 N N . TRP B 1 140 ? 15.344 -11.859 1.923 1 94.25 140 TRP B N 1
ATOM 2582 C CA . TRP B 1 140 ? 15.445 -13.312 1.867 1 94.25 140 TRP B CA 1
ATOM 2583 C C . TRP B 1 140 ? 14.391 -13.898 0.936 1 94.25 140 TRP B C 1
ATOM 2585 O O . TRP B 1 140 ? 14.664 -14.852 0.201 1 94.25 140 TRP B O 1
ATOM 2595 N N . LEU B 1 141 ? 13.234 -13.383 0.949 1 94.62 141 LEU B N 1
ATOM 2596 C CA . LEU B 1 141 ? 12.148 -13.891 0.12 1 94.62 141 LEU B CA 1
ATOM 2597 C C . LEU B 1 141 ? 12.391 -13.57 -1.351 1 94.62 141 LEU B C 1
ATOM 2599 O O . LEU B 1 141 ? 11.961 -14.32 -2.232 1 94.62 141 LEU B O 1
ATOM 2603 N N . LEU B 1 142 ? 13.047 -12.461 -1.576 1 94.31 142 LEU B N 1
ATOM 2604 C CA . LEU B 1 142 ? 13.398 -12.102 -2.947 1 94.31 142 LEU B CA 1
ATOM 2605 C C . LEU B 1 142 ? 14.523 -12.984 -3.471 1 94.31 142 LEU B C 1
ATOM 2607 O O . LEU B 1 142 ? 14.492 -13.422 -4.621 1 94.31 142 LEU B O 1
ATOM 2611 N N . TRP B 1 143 ? 15.508 -13.148 -2.688 1 90.94 143 TRP B N 1
ATOM 2612 C CA . TRP B 1 143 ? 16.672 -13.938 -3.072 1 90.94 143 TRP B CA 1
ATOM 2613 C C . TRP B 1 143 ? 16.297 -15.398 -3.299 1 90.94 143 TRP B C 1
ATOM 2615 O O . TRP B 1 143 ? 16.719 -16 -4.289 1 90.94 143 TRP B O 1
ATOM 2625 N N . ARG B 1 144 ? 15.484 -16.031 -2.438 1 88.62 144 ARG B N 1
ATOM 2626 C CA . ARG B 1 144 ? 14.992 -17.406 -2.473 1 88.62 144 ARG B CA 1
ATOM 2627 C C . ARG B 1 144 ? 16.094 -18.375 -2.848 1 88.62 144 ARG B C 1
ATOM 2629 O O . ARG B 1 144 ? 15.945 -19.172 -3.777 1 88.62 144 ARG B O 1
ATOM 2636 N N . PRO B 1 145 ? 17.266 -18.406 -2.156 1 86.44 145 PRO B N 1
ATOM 2637 C CA . PRO B 1 145 ? 18.359 -19.312 -2.514 1 86.44 145 PRO B CA 1
ATOM 2638 C C . PRO B 1 145 ? 18.062 -20.766 -2.189 1 86.44 145 PRO B C 1
ATOM 2640 O O . PRO B 1 145 ? 18.453 -21.672 -2.934 1 86.44 145 PRO B O 1
ATOM 2643 N N . ASN B 1 146 ? 17.484 -20.969 -1.073 1 89.5 146 ASN B N 1
ATOM 2644 C CA . ASN B 1 146 ? 17.125 -22.312 -0.634 1 89.5 146 ASN B CA 1
ATOM 2645 C C . ASN B 1 146 ? 15.844 -22.297 0.205 1 89.5 146 ASN B C 1
ATOM 2647 O O . ASN B 1 146 ? 15.367 -21.234 0.608 1 89.5 146 ASN B O 1
ATOM 2651 N N . ILE B 1 147 ? 15.406 -23.484 0.431 1 90.19 147 ILE B N 1
ATOM 2652 C CA . ILE B 1 147 ? 14.117 -23.641 1.1 1 90.19 147 ILE B CA 1
ATOM 2653 C C . ILE B 1 147 ? 14.227 -23.172 2.547 1 90.19 147 ILE B C 1
ATOM 2655 O O . ILE B 1 147 ? 13.289 -22.578 3.086 1 90.19 147 ILE B O 1
ATOM 2659 N N . TRP B 1 148 ? 15.383 -23.328 3.1 1 90.75 148 TRP B N 1
ATOM 2660 C CA . TRP B 1 148 ? 15.57 -22.953 4.5 1 90.75 148 TRP B CA 1
ATOM 2661 C C . TRP B 1 148 ? 15.539 -21.438 4.668 1 90.75 148 TRP B C 1
ATOM 2663 O O . TRP B 1 148 ? 14.938 -20.922 5.617 1 90.75 148 TRP B O 1
ATOM 2673 N N . VAL B 1 149 ? 16.156 -20.781 3.76 1 89.75 149 VAL B N 1
ATOM 2674 C CA . VAL B 1 149 ? 16.188 -19.328 3.795 1 89.75 149 VAL B CA 1
ATOM 2675 C C . VAL B 1 149 ? 14.789 -18.781 3.504 1 89.75 149 VAL B C 1
ATOM 2677 O O . VAL B 1 149 ? 14.367 -17.781 4.102 1 89.75 149 VAL B O 1
ATOM 2680 N N . GLU B 1 150 ? 14.109 -19.469 2.699 1 91.44 150 GLU B N 1
ATOM 2681 C CA . GLU B 1 150 ? 12.75 -19.047 2.375 1 91.44 150 GLU B CA 1
ATOM 2682 C C . GLU B 1 150 ? 11.828 -19.172 3.584 1 91.44 150 GLU B C 1
ATOM 2684 O O . GLU B 1 150 ? 11.07 -18.25 3.898 1 91.44 150 GLU B O 1
ATOM 2689 N N . TYR B 1 151 ? 11.977 -20.297 4.281 1 92.56 151 TYR B N 1
ATOM 2690 C CA . TYR B 1 151 ? 11.141 -20.516 5.453 1 92.56 151 TYR B CA 1
ATOM 2691 C C . TYR B 1 151 ? 11.492 -19.547 6.566 1 92.56 151 TYR B C 1
ATOM 2693 O O . TYR B 1 151 ? 10.609 -19.031 7.266 1 92.56 151 TYR B O 1
ATOM 2701 N N . ALA B 1 152 ? 12.773 -19.281 6.676 1 93.06 152 ALA B N 1
ATOM 2702 C CA . ALA B 1 152 ? 13.211 -18.297 7.652 1 93.06 152 ALA B CA 1
ATOM 2703 C C . ALA B 1 152 ? 12.688 -16.906 7.297 1 93.06 152 ALA B C 1
ATOM 2705 O O . ALA B 1 152 ? 12.312 -16.125 8.18 1 93.06 152 ALA B O 1
ATOM 2706 N N . GLY B 1 153 ? 12.703 -16.609 5.996 1 93.56 153 GLY B N 1
ATOM 2707 C CA . GLY B 1 153 ? 12.172 -15.344 5.531 1 93.56 153 GLY B CA 1
ATOM 2708 C C . GLY B 1 153 ? 10.688 -15.18 5.809 1 93.56 153 GLY B C 1
ATOM 2709 O O . GLY B 1 153 ? 10.242 -14.109 6.227 1 93.56 153 GLY B O 1
ATOM 2710 N N . ILE B 1 154 ? 10 -16.234 5.684 1 93.62 154 ILE B N 1
ATOM 2711 C CA . ILE B 1 154 ? 8.562 -16.219 5.938 1 93.62 154 ILE B CA 1
ATOM 2712 C C . ILE B 1 154 ? 8.305 -16.016 7.43 1 93.62 154 ILE B C 1
ATOM 2714 O O . ILE B 1 154 ? 7.441 -15.234 7.82 1 93.62 154 ILE B O 1
ATOM 2718 N N . ALA B 1 155 ? 9.039 -16.703 8.219 1 94.5 155 ALA B N 1
ATOM 2719 C CA . ALA B 1 155 ? 8.906 -16.562 9.664 1 94.5 155 ALA B CA 1
ATOM 2720 C C . ALA B 1 155 ? 9.18 -15.133 10.102 1 94.5 155 ALA B C 1
ATOM 2722 O O . ALA B 1 155 ? 8.414 -14.555 10.875 1 94.5 155 ALA B O 1
ATOM 2723 N N . LEU B 1 156 ? 10.234 -14.617 9.562 1 94.81 156 LEU B N 1
ATOM 2724 C CA . LEU B 1 156 ? 10.586 -13.234 9.875 1 94.81 156 LEU B CA 1
ATOM 2725 C C . LEU B 1 156 ? 9.523 -12.273 9.359 1 94.81 156 LEU B C 1
ATOM 2727 O O . LEU B 1 156 ? 9.266 -11.242 9.984 1 94.81 156 LEU B O 1
ATOM 2731 N N . PHE B 1 157 ? 8.984 -12.594 8.25 1 95 157 PHE B N 1
ATOM 2732 C CA . PHE B 1 157 ? 7.93 -11.781 7.664 1 95 157 PHE B CA 1
ATOM 2733 C C . PHE B 1 157 ? 6.703 -11.742 8.57 1 95 157 PHE B C 1
ATOM 2735 O O . PHE B 1 157 ? 6.09 -10.688 8.75 1 95 157 PHE B O 1
ATOM 2742 N N . PHE B 1 158 ? 6.422 -12.828 9.266 1 95.38 158 PHE B N 1
ATOM 2743 C CA . PHE B 1 158 ? 5.316 -12.891 10.211 1 95.38 158 PHE B CA 1
ATOM 2744 C C . PHE B 1 158 ? 5.633 -12.086 11.469 1 95.38 158 PHE B C 1
ATOM 2746 O O . PHE B 1 158 ? 4.762 -11.398 12.008 1 95.38 158 PHE B O 1
ATOM 2753 N N . VAL B 1 159 ? 6.82 -12.211 11.859 1 94.5 159 VAL B N 1
ATOM 2754 C CA . VAL B 1 159 ? 7.238 -11.422 13.016 1 94.5 159 VAL B CA 1
ATOM 2755 C C . VAL B 1 159 ? 7.086 -9.938 12.719 1 94.5 159 VAL B C 1
ATOM 2757 O O . VAL B 1 159 ? 6.547 -9.188 13.539 1 94.5 159 VAL B O 1
ATOM 2760 N N . ALA B 1 160 ? 7.547 -9.555 11.539 1 94.44 160 ALA B N 1
ATOM 2761 C CA . ALA B 1 160 ? 7.418 -8.164 11.133 1 94.44 160 ALA B CA 1
ATOM 2762 C C . ALA B 1 160 ? 5.953 -7.734 11.086 1 94.44 160 ALA B C 1
ATOM 2764 O O . ALA B 1 160 ? 5.613 -6.625 11.492 1 94.44 160 ALA B O 1
ATOM 2765 N N . ALA B 1 161 ? 5.125 -8.586 10.633 1 94.81 161 ALA B N 1
ATOM 2766 C CA . ALA B 1 161 ? 3.701 -8.281 10.531 1 94.81 161 ALA B CA 1
ATOM 2767 C C . ALA B 1 161 ? 3.084 -8.094 11.914 1 94.81 161 ALA B C 1
ATOM 2769 O O . ALA B 1 161 ? 2.299 -7.164 12.133 1 94.81 161 ALA B O 1
ATOM 2770 N N . VAL B 1 162 ? 3.449 -8.906 12.828 1 94.06 162 VAL B N 1
ATOM 2771 C CA . VAL B 1 162 ? 2.924 -8.828 14.188 1 94.06 162 VAL B CA 1
ATOM 2772 C C . VAL B 1 162 ? 3.398 -7.539 14.852 1 94.06 162 VAL B C 1
ATOM 2774 O O . VAL B 1 162 ? 2.611 -6.84 15.492 1 94.06 162 VAL B O 1
ATOM 2777 N N . LEU B 1 163 ? 4.668 -7.262 14.688 1 92 163 LEU B N 1
ATOM 2778 C CA . LEU B 1 163 ? 5.223 -6.035 15.25 1 92 163 LEU B CA 1
ATOM 2779 C C . LEU B 1 163 ? 4.566 -4.809 14.633 1 92 163 LEU B C 1
ATOM 2781 O O . LEU B 1 163 ? 4.344 -3.807 15.32 1 92 163 LEU B O 1
ATOM 2785 N N . THR B 1 164 ? 4.293 -4.898 13.344 1 91.19 164 THR B N 1
ATOM 2786 C CA . THR B 1 164 ? 3.633 -3.807 12.633 1 91.19 164 THR B CA 1
ATOM 2787 C C . THR B 1 164 ? 2.225 -3.582 13.172 1 91.19 164 THR B C 1
ATOM 2789 O O . THR B 1 164 ? 1.812 -2.439 13.391 1 91.19 164 THR B O 1
ATOM 2792 N N . LEU B 1 165 ? 1.533 -4.629 13.43 1 91.56 165 LEU B N 1
ATOM 2793 C CA . LEU B 1 165 ? 0.19 -4.523 13.984 1 91.56 165 LEU B CA 1
ATOM 2794 C C . LEU B 1 165 ? 0.235 -3.951 15.398 1 91.56 165 LEU B C 1
ATOM 2796 O O . LEU B 1 165 ? -0.589 -3.105 15.758 1 91.56 165 LEU B O 1
ATOM 2800 N N . TRP B 1 166 ? 1.195 -4.434 16.078 1 89.56 166 TRP B N 1
ATOM 2801 C CA . TRP B 1 166 ? 1.352 -3.959 17.438 1 89.56 166 TRP B CA 1
ATOM 2802 C C . TRP B 1 166 ? 1.646 -2.463 17.469 1 89.56 166 TRP B C 1
ATOM 2804 O O . TRP B 1 166 ? 1.051 -1.72 18.25 1 89.56 166 TRP B O 1
ATOM 2814 N N . SER B 1 167 ? 2.537 -2.037 16.703 1 87.75 167 SER B N 1
ATOM 2815 C CA . SER B 1 167 ? 2.879 -0.622 16.641 1 87.75 167 SER B CA 1
ATOM 2816 C C . SER B 1 167 ? 1.691 0.21 16.172 1 87.75 167 SER B C 1
ATOM 2818 O O . SER B 1 167 ? 1.496 1.339 16.625 1 87.75 167 SER B O 1
ATOM 2820 N N . MET B 1 168 ? 0.942 -0.268 15.25 1 87.94 168 MET B N 1
ATOM 2821 C CA . MET B 1 168 ? -0.238 0.436 14.758 1 87.94 168 MET B CA 1
ATOM 2822 C C . MET B 1 168 ? -1.248 0.654 15.883 1 87.94 168 MET B C 1
ATOM 2824 O O . MET B 1 168 ? -1.788 1.751 16.031 1 87.94 168 MET B O 1
ATOM 2828 N N . LEU B 1 169 ? -1.424 -0.347 16.672 1 87.44 169 LEU B N 1
ATOM 2829 C CA . LEU B 1 169 ? -2.359 -0.24 17.797 1 87.44 169 LEU B CA 1
ATOM 2830 C C . LEU B 1 169 ? -1.881 0.792 18.812 1 87.44 169 LEU B C 1
ATOM 2832 O O . LEU B 1 169 ? -2.688 1.531 19.375 1 87.44 169 LEU B O 1
ATOM 2836 N N . GLN B 1 170 ? -0.647 0.797 19.016 1 84.44 170 GLN B N 1
ATOM 2837 C CA . GLN B 1 170 ? -0.088 1.792 19.922 1 84.44 170 GLN B CA 1
ATOM 2838 C C . GLN B 1 170 ? -0.326 3.207 19.406 1 84.44 170 GLN B C 1
ATOM 2840 O O . GLN B 1 170 ? -0.69 4.102 20.172 1 84.44 170 GLN B O 1
ATOM 2845 N N . TYR B 1 171 ? -0.134 3.35 18.141 1 82.94 171 TYR B N 1
ATOM 2846 C CA . TYR B 1 171 ? -0.323 4.66 17.531 1 82.94 171 TYR B CA 1
ATOM 2847 C C . TYR B 1 171 ? -1.786 5.082 17.578 1 82.94 171 TYR B C 1
ATOM 2849 O O . TYR B 1 171 ? -2.094 6.238 17.891 1 82.94 171 TYR B O 1
ATOM 2857 N N . LEU B 1 172 ? -2.641 4.207 17.328 1 83.75 172 LEU B N 1
ATOM 2858 C CA . LEU B 1 172 ? -4.07 4.504 17.344 1 83.75 172 LEU B CA 1
ATOM 2859 C C . LEU B 1 172 ? -4.543 4.812 18.766 1 83.75 172 LEU B C 1
ATOM 2861 O O . LEU B 1 172 ? -5.387 5.691 18.969 1 83.75 172 LEU B O 1
ATOM 2865 N N . SER B 1 173 ? -3.982 4.07 19.688 1 84.44 173 SER B N 1
ATOM 2866 C CA . SER B 1 173 ? -4.336 4.316 21.078 1 84.44 173 SER B CA 1
ATOM 2867 C C . SER B 1 173 ? -3.857 5.695 21.531 1 84.44 173 SER B C 1
ATOM 2869 O O . SER B 1 173 ? -4.555 6.383 22.281 1 84.44 173 SER B O 1
ATOM 2871 N N . ALA B 1 174 ? -2.729 6.039 21.062 1 79.56 174 ALA B N 1
ATOM 2872 C CA . ALA B 1 174 ? -2.174 7.344 21.406 1 79.56 174 ALA B CA 1
ATOM 2873 C C . ALA B 1 174 ? -2.996 8.469 20.781 1 79.56 174 ALA B C 1
ATOM 2875 O O . ALA B 1 174 ? -3.102 9.562 21.359 1 79.56 174 ALA B O 1
ATOM 2876 N N . ALA B 1 175 ? -3.578 8.164 19.656 1 79.62 175 ALA B N 1
ATOM 2877 C CA . ALA B 1 175 ? -4.34 9.188 18.938 1 79.62 175 ALA B CA 1
ATOM 2878 C C . ALA B 1 175 ? -5.816 9.148 19.328 1 79.62 175 ALA B C 1
ATOM 2880 O O . ALA B 1 175 ? -6.605 9.984 18.891 1 79.62 175 ALA B O 1
ATOM 2881 N N . ARG B 1 176 ? -6.18 8.195 20.156 1 80 176 ARG B N 1
ATOM 2882 C CA . ARG B 1 176 ? -7.574 7.973 20.531 1 80 176 ARG B CA 1
ATOM 2883 C C . ARG B 1 176 ? -8.195 9.234 21.125 1 80 176 ARG B C 1
ATOM 2885 O O . ARG B 1 176 ? -9.336 9.578 20.812 1 80 176 ARG B O 1
ATOM 2892 N N . GLY B 1 177 ? -7.473 9.891 22.031 1 75.81 177 GLY B N 1
ATOM 2893 C CA . GLY B 1 177 ? -7.984 11.109 22.656 1 75.81 177 GLY B CA 1
ATOM 2894 C C . GLY B 1 177 ? -8.312 12.188 21.641 1 75.81 177 GLY B C 1
ATOM 2895 O O . GLY B 1 177 ? -9.359 12.836 21.734 1 75.81 177 GLY B O 1
ATOM 2896 N N . ASP B 1 178 ? -7.516 12.289 20.641 1 75.12 178 ASP B N 1
ATOM 2897 C CA . ASP B 1 178 ? -7.715 13.312 19.625 1 75.12 178 ASP B CA 1
ATOM 2898 C C . ASP B 1 178 ? -8.82 12.898 18.641 1 75.12 178 ASP B C 1
ATOM 2900 O O . ASP B 1 178 ? -9.484 13.75 18.047 1 75.12 178 ASP B O 1
ATOM 2904 N N . LEU B 1 179 ? -9.039 11.625 18.469 1 73.12 179 LEU B N 1
ATOM 2905 C CA . LEU B 1 179 ? -10.008 11.102 17.516 1 73.12 179 LEU B CA 1
ATOM 2906 C C . LEU B 1 179 ? -11.406 11.102 18.109 1 73.12 179 LEU B C 1
ATOM 2908 O O . LEU B 1 179 ? -12.391 11.32 17.391 1 73.12 179 LEU B O 1
ATOM 2912 N N . LEU B 1 180 ? -11.484 10.758 19.375 1 70.5 180 LEU B N 1
ATOM 2913 C CA . LEU B 1 180 ? -12.789 10.602 20.016 1 70.5 180 LEU B CA 1
ATOM 2914 C C . LEU B 1 180 ? -13.25 11.914 20.641 1 70.5 180 LEU B C 1
ATOM 2916 O O . LEU B 1 180 ? -14.445 12.102 20.891 1 70.5 180 LEU B O 1
ATOM 2920 N N . ASP B 1 181 ? -12.367 12.68 21.281 1 61.5 181 ASP B N 1
ATOM 2921 C CA . ASP B 1 181 ? -12.781 13.859 22.031 1 61.5 181 ASP B CA 1
ATOM 2922 C C . ASP B 1 181 ? -13.633 14.789 21.172 1 61.5 181 ASP B C 1
ATOM 2924 O O . ASP B 1 181 ? -14.523 15.477 21.672 1 61.5 181 ASP B O 1
ATOM 2928 N N . GLN B 1 182 ? -13.602 14.977 19.703 1 51.19 182 GLN B N 1
ATOM 2929 C CA . GLN B 1 182 ? -14.547 16.031 19.344 1 51.19 182 GLN B CA 1
ATOM 2930 C C . GLN B 1 182 ? -15.922 15.438 19.016 1 51.19 182 GLN B C 1
ATOM 2932 O O . GLN B 1 182 ? -16.016 14.344 18.469 1 51.19 182 GLN B O 1
#